Protein AF-A0A9P7BWA5-F1 (afdb_monomer)

Nearest PDB structures (foldseek):
  8ro1-assembly1_D  TM=6.907E-01  e=1.098E-10  Caenorhabditis elegans
  1x4t-assembly1_A  TM=8.794E-01  e=8.760E-06  Mus musculus
  8d85-assembly1_D  TM=3.658E-01  e=7.147E+00  Homo sapiens

Structure (mmCIF, N/CA/C/O backbone):
data_AF-A0A9P7BWA5-F1
#
_entry.id   AF-A0A9P7BWA5-F1
#
loop_
_atom_site.group_PDB
_atom_site.id
_atom_site.type_symbol
_atom_site.label_atom_id
_atom_site.label_alt_id
_atom_site.label_comp_id
_atom_site.label_asym_id
_atom_site.label_entity_id
_atom_site.la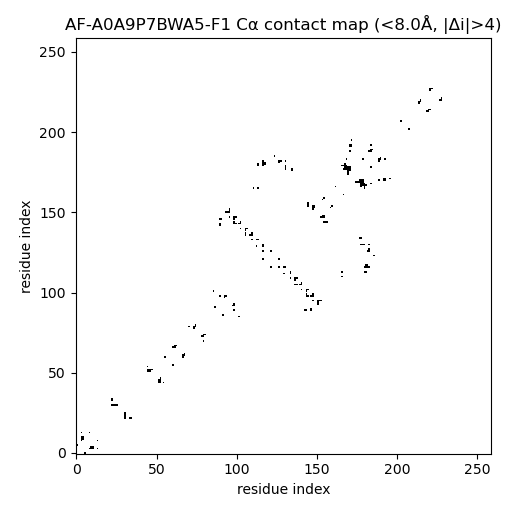bel_seq_id
_atom_site.pdbx_PDB_ins_code
_atom_site.Cartn_x
_atom_site.Cartn_y
_atom_site.Cartn_z
_atom_site.occupancy
_atom_site.B_iso_or_equiv
_atom_site.auth_seq_id
_atom_site.auth_comp_id
_atom_site.auth_asym_id
_atom_site.auth_atom_id
_atom_site.pdbx_PDB_model_num
ATOM 1 N N . MET A 1 1 ? -36.525 49.999 24.515 1.00 64.12 1 MET A N 1
ATOM 2 C CA . MET A 1 1 ? -35.291 49.261 24.143 1.00 64.12 1 MET A CA 1
ATOM 3 C C . MET A 1 1 ? -35.520 47.779 24.387 1.00 64.12 1 MET A C 1
ATOM 5 O O . MET A 1 1 ? -36.205 47.454 25.345 1.00 64.12 1 MET A O 1
ATOM 9 N N . SER A 1 2 ? -35.008 46.883 23.540 1.00 82.31 2 SER A N 1
ATOM 10 C CA . SER A 1 2 ? -35.132 45.441 23.790 1.00 82.31 2 SER A CA 1
ATOM 11 C C . SER A 1 2 ? -34.326 45.032 25.029 1.00 82.31 2 SER A C 1
ATOM 13 O O . SER A 1 2 ? -33.245 45.571 25.269 1.00 82.31 2 SER A O 1
ATOM 15 N N . ALA A 1 3 ? -34.830 44.068 25.806 1.00 86.81 3 ALA A N 1
ATOM 16 C CA . ALA A 1 3 ? -34.231 43.653 27.081 1.00 86.81 3 ALA A CA 1
ATOM 17 C C . ALA A 1 3 ? -32.751 43.235 26.957 1.00 86.81 3 ALA A C 1
ATOM 19 O O . ALA A 1 3 ? -31.936 43.538 27.820 1.00 86.81 3 ALA A O 1
ATOM 20 N N . TRP A 1 4 ? -32.374 42.611 25.837 1.00 86.12 4 TRP A N 1
ATOM 21 C CA . TRP A 1 4 ? -30.992 42.205 25.562 1.00 86.12 4 TRP A CA 1
ATOM 22 C C . TRP A 1 4 ? -30.056 43.378 25.228 1.00 86.12 4 TRP A C 1
ATOM 24 O O . TRP A 1 4 ? -28.881 43.328 25.581 1.00 86.12 4 TRP A O 1
ATOM 34 N N . LYS A 1 5 ? -30.570 44.456 24.613 1.00 87.19 5 LYS A N 1
ATOM 35 C CA . LYS A 1 5 ? -29.801 45.696 24.405 1.00 87.19 5 LYS A CA 1
ATOM 36 C C . LYS A 1 5 ? -29.569 46.427 25.726 1.00 87.19 5 LYS A C 1
ATOM 38 O O . LYS A 1 5 ? -28.481 46.945 25.937 1.00 87.19 5 LYS A O 1
ATOM 43 N N . ALA A 1 6 ? -30.562 46.425 26.619 1.00 89.38 6 ALA A N 1
ATOM 44 C CA . ALA A 1 6 ? -30.426 46.995 27.962 1.00 89.38 6 ALA A CA 1
ATOM 45 C C . ALA A 1 6 ? -29.396 46.234 28.819 1.00 89.38 6 ALA A C 1
ATOM 47 O O . ALA A 1 6 ? -28.717 46.838 29.638 1.00 89.38 6 ALA A O 1
ATOM 48 N N . ALA A 1 7 ? -29.231 44.930 28.577 1.00 88.06 7 ALA A N 1
ATOM 49 C CA . ALA A 1 7 ? -28.211 44.094 29.210 1.00 88.06 7 ALA A CA 1
ATOM 50 C C . ALA A 1 7 ? -26.799 44.238 28.596 1.00 88.06 7 ALA A C 1
ATOM 52 O O . ALA A 1 7 ? -25.888 43.521 29.002 1.00 88.06 7 ALA A O 1
ATOM 53 N N . GLY A 1 8 ? -26.605 45.110 27.597 1.00 91.25 8 GLY A N 1
ATOM 54 C CA . GLY A 1 8 ? -25.307 45.308 26.938 1.00 91.25 8 GLY A CA 1
ATOM 55 C C . GLY A 1 8 ? -24.838 44.125 26.082 1.00 91.25 8 GLY A C 1
ATOM 56 O O . GLY A 1 8 ? -23.658 44.031 25.754 1.00 91.25 8 GLY A O 1
ATOM 57 N N . ILE A 1 9 ? -25.740 43.208 25.717 1.00 92.00 9 ILE A N 1
ATOM 58 C CA . ILE A 1 9 ? -25.400 41.993 24.970 1.00 92.00 9 ILE A CA 1
ATOM 59 C C . ILE A 1 9 ? -25.533 42.262 23.467 1.00 92.00 9 ILE A C 1
ATOM 61 O O . ILE A 1 9 ? -26.515 42.847 23.002 1.00 92.00 9 ILE A O 1
ATOM 65 N N . THR A 1 10 ? -24.562 41.799 22.678 1.00 90.75 10 THR A N 1
ATOM 66 C CA . THR A 1 10 ? -24.655 41.856 21.209 1.00 90.75 10 THR A CA 1
ATOM 67 C C . THR A 1 10 ? -25.762 40.929 20.696 1.00 90.75 10 THR A C 1
ATOM 69 O O . THR A 1 10 ? -26.041 39.884 21.284 1.00 90.75 10 THR A O 1
ATOM 72 N N . TYR A 1 11 ? -26.377 41.254 19.556 1.00 87.19 11 TYR A N 1
ATOM 73 C CA . TYR A 1 11 ? -27.428 40.403 18.978 1.00 87.19 11 TYR A CA 1
ATOM 74 C C . TYR A 1 11 ? -26.955 38.955 18.746 1.00 87.19 11 TYR A C 1
ATOM 76 O O . TYR A 1 11 ? -27.690 38.007 19.014 1.00 87.19 11 TYR A O 1
ATOM 84 N N . LEU A 1 12 ? -25.697 38.777 18.330 1.00 86.00 12 LEU A N 1
ATOM 85 C CA . LEU A 1 12 ? -25.095 37.461 18.119 1.00 86.00 12 LEU A CA 1
ATOM 86 C C . LEU A 1 12 ? -24.965 36.665 19.429 1.00 86.00 12 LEU A C 1
ATOM 88 O O . LEU A 1 12 ? -25.266 35.473 19.466 1.00 86.00 12 LEU A O 1
ATOM 92 N N . GLN A 1 13 ? -24.555 37.315 20.522 1.00 83.44 13 GLN A N 1
ATOM 93 C CA . GLN A 1 13 ? -24.505 36.685 21.846 1.00 83.44 13 GLN A CA 1
ATOM 94 C C . GLN A 1 13 ? -25.909 36.320 22.342 1.00 83.44 13 GLN A C 1
ATOM 96 O O . GLN A 1 13 ? -26.098 35.211 22.837 1.00 83.44 13 GLN A O 1
ATOM 101 N N . TYR A 1 14 ? -26.897 37.199 22.152 1.00 91.12 14 TYR A N 1
ATOM 102 C CA . TYR A 1 14 ? -28.295 36.913 22.480 1.00 91.12 14 TYR A CA 1
ATOM 103 C C . TYR A 1 14 ? -28.816 35.684 21.715 1.00 91.12 14 TYR A C 1
ATOM 105 O O . TYR A 1 14 ? -29.304 34.737 22.332 1.00 91.12 14 TYR A O 1
ATOM 113 N N . ALA A 1 15 ? -28.619 35.639 20.394 1.00 89.50 15 ALA A N 1
ATOM 114 C CA . ALA A 1 15 ? -29.020 34.511 19.555 1.00 89.50 15 ALA A CA 1
ATOM 115 C C . ALA A 1 15 ? -28.338 33.194 19.973 1.00 89.50 15 ALA A C 1
ATOM 117 O O . ALA A 1 15 ? -28.992 32.154 20.053 1.00 89.50 15 ALA A O 1
ATOM 118 N N . ASN A 1 16 ? -27.044 33.234 20.310 1.00 87.31 16 ASN A N 1
ATOM 119 C CA . ASN A 1 16 ? -26.306 32.064 20.791 1.00 87.31 16 ASN A CA 1
ATOM 120 C C . ASN A 1 16 ? -26.819 31.554 22.145 1.00 87.31 16 ASN A C 1
ATOM 122 O O . ASN A 1 16 ? -26.919 30.341 22.345 1.00 87.31 16 ASN A O 1
ATOM 126 N N . ILE A 1 17 ? -27.163 32.459 23.067 1.00 89.00 17 ILE A N 1
ATOM 127 C CA . ILE A 1 17 ? -27.742 32.108 24.370 1.00 89.00 17 ILE A CA 1
ATOM 128 C C . ILE A 1 17 ? -29.104 31.437 24.171 1.00 89.00 17 ILE A C 1
ATOM 130 O O . ILE A 1 17 ? -29.316 30.347 24.699 1.00 89.00 17 ILE A O 1
ATOM 134 N N . CYS A 1 18 ? -29.983 32.019 23.349 1.00 90.00 18 CYS A N 1
ATOM 135 C CA . CYS A 1 18 ? -31.282 31.430 23.014 1.00 90.00 18 CYS A CA 1
ATOM 136 C C . CYS A 1 18 ? -31.139 30.062 22.332 1.00 90.00 18 CYS A C 1
ATOM 138 O O . CYS A 1 18 ? -31.832 29.108 22.676 1.00 90.00 18 CYS A O 1
ATOM 140 N N . ALA A 1 19 ? -30.195 29.916 21.403 1.00 88.06 19 ALA A N 1
ATOM 141 C CA . ALA A 1 19 ? -29.939 28.630 20.766 1.00 88.06 19 ALA A CA 1
ATOM 142 C C . ALA A 1 19 ? -29.437 27.584 21.777 1.00 88.06 19 ALA A C 1
ATOM 144 O O . ALA A 1 19 ? -29.785 26.408 21.688 1.00 88.06 19 ALA A O 1
ATOM 145 N N . ARG A 1 20 ? -28.629 27.985 22.766 1.00 87.31 20 ARG A N 1
ATOM 146 C CA . ARG A 1 20 ? -28.131 27.088 23.818 1.00 87.31 20 ARG A CA 1
ATOM 147 C C . ARG A 1 20 ? -29.242 26.639 24.766 1.00 87.31 20 ARG A C 1
ATOM 149 O O . ARG A 1 20 ? -29.298 25.453 25.086 1.00 87.31 20 ARG A O 1
ATOM 156 N N . THR A 1 21 ? -30.129 27.541 25.182 1.00 90.12 21 THR A N 1
ATOM 157 C CA . THR A 1 21 ? -31.262 27.193 26.053 1.00 90.12 21 THR A CA 1
ATOM 158 C C . THR A 1 21 ? -32.230 26.237 25.356 1.00 90.12 21 THR A C 1
ATOM 160 O O . THR A 1 21 ? -32.605 25.229 25.948 1.00 90.12 21 THR A O 1
ATOM 163 N N . VAL A 1 22 ? -32.539 26.466 24.074 1.00 89.81 22 VAL A N 1
ATOM 164 C CA . VAL A 1 22 ? -33.397 25.574 23.272 1.00 89.81 22 VAL A CA 1
ATOM 165 C C . VAL A 1 22 ? -32.795 2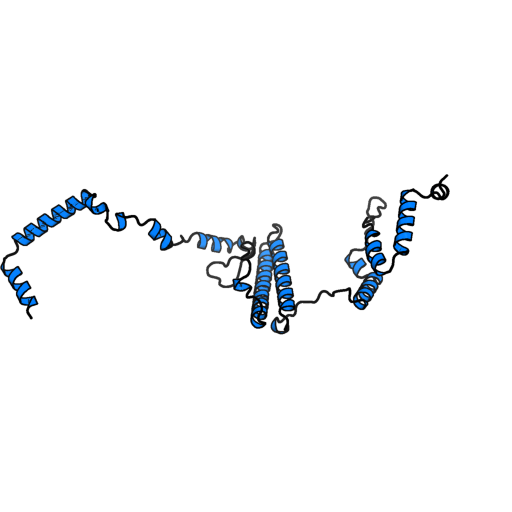4.173 23.138 1.00 89.81 22 VAL A C 1
ATOM 167 O O . VAL A 1 22 ? -33.501 23.182 23.298 1.00 89.81 22 VAL A O 1
ATOM 170 N N . ARG A 1 23 ? -31.481 24.056 22.908 1.00 87.69 23 ARG A N 1
ATOM 171 C CA . ARG A 1 23 ? -30.813 22.743 22.830 1.00 87.69 23 ARG A CA 1
ATOM 172 C C . ARG A 1 23 ? -30.842 21.992 24.158 1.00 87.69 23 ARG A C 1
ATOM 174 O O . ARG A 1 23 ? -31.000 20.776 24.159 1.00 87.69 23 ARG A O 1
ATOM 181 N N . ASN A 1 24 ? -30.706 22.704 25.275 1.00 87.62 24 ASN A N 1
ATOM 182 C CA . ASN A 1 24 ? -30.752 22.101 26.607 1.00 87.62 24 ASN A CA 1
ATOM 183 C C . ASN A 1 24 ? -32.152 21.595 26.985 1.00 87.62 24 ASN A C 1
ATOM 185 O O . ASN A 1 24 ? -32.246 20.691 27.811 1.00 87.62 24 ASN A O 1
ATOM 189 N N . ALA A 1 25 ? -33.204 22.139 26.368 1.00 91.62 25 ALA A N 1
ATOM 190 C CA . ALA A 1 25 ? -34.589 21.718 26.570 1.00 91.62 25 ALA A CA 1
ATOM 191 C C . ALA A 1 25 ? -34.981 20.448 25.779 1.00 91.62 25 ALA A C 1
ATOM 193 O O . ALA A 1 25 ? -36.067 19.912 25.986 1.00 91.62 25 ALA A O 1
ATOM 194 N N . LEU A 1 26 ? -34.126 19.954 24.872 1.00 89.75 26 LEU A N 1
ATOM 195 C CA . LEU A 1 26 ? -34.382 18.732 24.099 1.00 89.75 26 LEU A CA 1
ATOM 196 C C . LEU A 1 26 ? -34.179 17.461 24.944 1.00 89.75 26 LEU A C 1
ATOM 198 O O . LEU A 1 26 ? -33.321 17.417 25.829 1.00 89.75 26 LEU A O 1
ATOM 202 N N . LYS A 1 27 ? -34.921 16.395 24.602 1.00 91.50 27 LYS A N 1
ATOM 203 C CA . LYS A 1 27 ? -34.703 15.029 25.122 1.00 91.50 27 LYS A CA 1
ATOM 204 C C . LYS A 1 27 ? -33.278 14.549 24.816 1.00 91.50 27 LYS A C 1
ATOM 206 O O . LYS A 1 27 ? -32.695 14.978 23.819 1.00 91.50 27 LYS A O 1
ATOM 211 N N . GLU A 1 28 ? -32.735 13.654 25.645 1.00 84.19 28 GLU A N 1
ATOM 212 C CA . GLU A 1 28 ? -31.315 13.263 25.604 1.00 84.19 28 GLU A CA 1
ATOM 213 C C . GLU A 1 28 ? -30.818 12.832 24.221 1.00 84.19 28 GLU A C 1
ATOM 215 O O . GLU A 1 28 ? -29.811 13.372 23.756 1.00 84.19 28 GLU A O 1
ATOM 220 N N . ASP A 1 29 ? -31.566 11.985 23.516 1.00 84.31 29 ASP A N 1
ATOM 221 C CA . ASP A 1 29 ? -31.182 11.478 22.192 1.00 84.31 29 ASP A CA 1
ATOM 222 C C . ASP A 1 29 ? -31.006 12.604 21.157 1.00 84.31 29 ASP A C 1
ATOM 224 O O . ASP A 1 29 ? -30.020 12.665 20.418 1.00 84.31 29 ASP A O 1
ATOM 228 N N . ALA A 1 30 ? -31.939 13.561 21.139 1.00 84.88 30 ALA A N 1
ATOM 229 C CA . ALA A 1 30 ? -31.909 14.703 20.226 1.00 84.88 30 ALA A CA 1
ATOM 230 C C . ALA A 1 30 ? -30.905 15.782 20.674 1.00 84.88 30 ALA A C 1
ATOM 232 O O . ALA A 1 30 ? -30.296 16.468 19.843 1.00 84.88 30 ALA A O 1
ATOM 233 N N . ARG A 1 31 ? -30.696 15.920 21.989 1.00 86.31 31 ARG A N 1
ATOM 234 C CA . ARG A 1 31 ? -29.772 16.885 22.593 1.00 86.31 31 ARG A CA 1
ATOM 235 C C . ARG A 1 31 ? -28.325 16.600 22.202 1.00 86.31 31 ARG A C 1
ATOM 237 O O . ARG A 1 31 ? -27.604 17.538 21.865 1.00 86.31 31 ARG A O 1
ATOM 244 N N . VAL A 1 32 ? -27.907 15.332 22.167 1.00 81.88 32 VAL A N 1
ATOM 245 C CA . VAL A 1 32 ? -26.540 14.942 21.768 1.00 81.88 32 VAL A CA 1
ATOM 246 C C . VAL A 1 32 ? -26.225 15.391 20.336 1.00 81.88 32 VAL A C 1
ATOM 248 O O . VAL A 1 32 ? -25.186 16.008 20.090 1.00 81.88 32 VAL A O 1
ATOM 251 N N . ALA A 1 33 ? -27.136 15.155 19.388 1.00 81.69 33 ALA A N 1
ATOM 252 C CA . ALA A 1 33 ? -26.960 15.578 17.998 1.00 81.69 33 ALA A CA 1
ATOM 253 C C . ALA A 1 33 ? -26.969 17.111 17.838 1.00 81.69 33 ALA A C 1
ATOM 255 O O . ALA A 1 33 ? -26.233 17.663 17.016 1.00 81.69 33 ALA A O 1
ATOM 256 N N . ALA A 1 34 ? -27.784 17.816 18.627 1.00 82.44 34 ALA A N 1
ATOM 257 C CA . ALA A 1 34 ? -27.865 19.273 18.596 1.00 82.44 34 ALA A CA 1
ATOM 258 C C . ALA A 1 34 ? -26.634 19.954 19.226 1.00 82.44 34 ALA A C 1
ATOM 260 O O . ALA A 1 34 ? -26.191 20.990 18.726 1.00 82.44 34 ALA A O 1
ATOM 261 N N . LEU A 1 35 ? -26.052 19.367 20.277 1.00 80.50 35 LEU A N 1
ATOM 262 C CA . LEU A 1 35 ? -24.846 19.875 20.940 1.00 80.50 35 LEU A CA 1
ATOM 263 C C . LEU A 1 35 ? -23.599 19.784 20.054 1.00 80.50 35 LEU A C 1
ATOM 265 O O . LEU A 1 35 ? -22.795 20.711 20.075 1.00 80.50 35 LEU A O 1
ATOM 269 N N . ARG A 1 36 ? -23.473 18.747 19.213 1.00 73.81 36 ARG A N 1
ATOM 270 C CA . ARG A 1 36 ? -22.366 18.638 18.239 1.00 73.81 36 ARG A CA 1
ATOM 271 C C . ARG A 1 36 ? -22.306 19.820 17.267 1.00 73.81 36 ARG A C 1
ATOM 273 O O . ARG A 1 36 ? -21.228 20.225 16.861 1.00 73.81 36 ARG A O 1
ATOM 280 N N . ARG A 1 37 ? -23.453 20.425 16.929 1.00 69.88 37 ARG A N 1
ATOM 281 C CA . ARG A 1 37 ? -23.513 21.622 16.065 1.00 69.88 37 ARG A CA 1
ATOM 282 C C . ARG A 1 37 ? -23.065 22.910 16.765 1.00 69.88 37 ARG A C 1
ATOM 284 O O . ARG A 1 37 ? -22.908 23.925 16.102 1.00 69.88 37 ARG A O 1
ATOM 291 N N . ASN A 1 38 ? -22.913 22.890 18.090 1.00 67.44 38 ASN A N 1
ATOM 292 C CA . ASN A 1 38 ? -22.460 24.034 18.884 1.00 67.44 38 ASN A CA 1
ATOM 293 C C . ASN A 1 38 ? -20.925 24.089 19.017 1.00 67.44 38 ASN A C 1
ATOM 295 O O . ASN A 1 38 ? -20.394 25.033 19.601 1.00 67.44 38 ASN A O 1
ATOM 299 N N . GLU A 1 39 ? -20.205 23.083 18.509 1.00 65.94 39 GLU A N 1
ATOM 300 C CA . GLU A 1 39 ? -18.746 23.108 18.436 1.00 65.94 39 GLU A CA 1
ATOM 301 C C . GLU A 1 39 ? -18.297 24.032 17.298 1.00 65.94 39 GLU A C 1
ATOM 303 O O . GLU A 1 39 ? -18.168 23.639 16.141 1.00 65.94 39 GLU A O 1
ATOM 308 N N . ASN A 1 40 ? -18.038 25.293 17.636 1.00 61.94 40 ASN A N 1
ATOM 309 C CA . ASN A 1 40 ? -17.303 26.194 16.760 1.00 61.94 40 ASN A CA 1
ATOM 310 C C . ASN A 1 40 ? -15.820 25.804 16.794 1.00 61.94 40 ASN A C 1
ATOM 312 O O . ASN A 1 40 ? -15.100 26.164 17.723 1.00 61.94 40 ASN A O 1
ATOM 316 N N . ASN A 1 41 ? -15.352 25.100 15.762 1.00 57.66 41 ASN A N 1
ATOM 317 C CA . ASN A 1 41 ? -13.947 24.705 15.575 1.00 57.66 41 ASN A CA 1
ATOM 318 C C . ASN A 1 41 ? -13.015 25.884 15.209 1.00 57.66 41 ASN A C 1
ATOM 320 O O . ASN A 1 41 ? -12.039 25.715 14.478 1.00 57.66 41 ASN A O 1
ATOM 324 N N . LEU A 1 42 ? -13.297 27.092 15.705 1.00 61.12 42 LEU A N 1
ATOM 325 C CA . LEU A 1 42 ? -12.393 28.230 15.575 1.00 61.12 42 LEU A CA 1
ATOM 326 C C . LEU A 1 42 ? -11.243 28.063 16.574 1.00 61.12 42 LEU A C 1
ATOM 328 O O . LEU A 1 42 ? -11.404 28.226 17.784 1.00 61.12 42 LEU A O 1
ATOM 332 N N . LYS A 1 43 ? -10.066 27.707 16.055 1.00 59.75 43 LYS A N 1
ATOM 333 C CA . LYS A 1 43 ? -8.835 27.607 16.841 1.00 59.75 43 LYS A CA 1
ATOM 334 C C . LYS A 1 43 ? -8.273 29.011 17.062 1.00 59.75 43 LYS A C 1
ATOM 336 O O . LYS A 1 43 ? -7.738 29.617 16.142 1.00 59.75 43 LYS A O 1
ATOM 341 N N . PHE A 1 44 ? -8.371 29.515 18.288 1.00 64.75 44 PHE A N 1
ATOM 342 C CA . PHE A 1 44 ? -7.727 30.770 18.674 1.00 64.75 44 PHE A CA 1
ATOM 343 C C . PHE A 1 44 ? -6.236 30.537 18.943 1.00 64.75 44 PHE A C 1
ATOM 345 O O . PHE A 1 44 ? -5.871 29.842 19.893 1.00 64.75 44 PHE A O 1
ATOM 352 N N . GLN A 1 45 ? -5.366 31.118 18.117 1.00 72.94 45 GLN A N 1
ATOM 353 C CA . GLN A 1 45 ? -3.935 31.214 18.404 1.00 72.94 45 GLN A CA 1
ATOM 354 C C . GLN A 1 45 ? -3.687 32.525 19.148 1.00 72.94 45 GLN A C 1
ATOM 356 O O . GLN A 1 45 ? -4.009 33.598 18.641 1.00 72.94 45 GLN A O 1
ATOM 361 N N . LYS A 1 46 ? -3.162 32.445 20.374 1.00 73.50 46 LYS A N 1
ATOM 362 C CA . LYS A 1 46 ? -2.832 33.634 21.161 1.00 73.50 46 LYS A CA 1
ATOM 363 C C . LYS A 1 46 ? -1.475 34.161 20.696 1.00 73.50 46 LYS A C 1
ATOM 365 O O . LYS A 1 46 ? -0.491 33.432 20.769 1.00 73.50 46 LYS A O 1
ATOM 370 N N . TRP A 1 47 ? -1.434 35.402 20.230 1.00 76.94 47 TRP A N 1
ATOM 371 C CA . TRP A 1 47 ? -0.206 36.095 19.843 1.00 76.94 47 TRP A CA 1
ATOM 372 C C . TRP A 1 47 ? 0.183 37.073 20.952 1.00 76.94 47 TRP A C 1
ATOM 374 O O . TRP A 1 47 ? -0.644 37.876 21.377 1.00 76.94 47 TRP A O 1
ATOM 384 N N . GLU A 1 48 ? 1.420 36.996 21.435 1.00 78.31 48 GLU A N 1
ATOM 385 C CA . GLU A 1 48 ? 2.004 37.958 22.377 1.00 78.31 48 GLU A CA 1
ATOM 386 C C . GLU A 1 48 ? 3.394 38.337 21.844 1.00 78.31 48 GLU A C 1
ATOM 388 O O . GLU A 1 48 ? 4.175 37.463 21.479 1.00 78.31 48 GLU A O 1
ATOM 393 N N . ASN A 1 49 ? 3.697 39.637 21.751 1.00 73.31 49 ASN A N 1
ATOM 394 C CA . ASN A 1 49 ? 4.991 40.159 21.276 1.00 73.31 49 ASN A CA 1
ATOM 395 C C . ASN A 1 49 ? 5.466 39.592 19.918 1.00 73.31 49 ASN A C 1
ATOM 397 O O . ASN A 1 49 ? 6.635 39.261 19.751 1.00 73.31 49 ASN A O 1
ATOM 401 N N . GLY A 1 50 ? 4.559 39.443 18.945 1.00 80.00 50 GLY A N 1
ATOM 402 C CA . GLY A 1 50 ? 4.897 38.972 17.592 1.00 80.00 50 GLY A CA 1
ATOM 403 C C . GLY A 1 50 ? 5.180 37.470 17.473 1.00 80.00 50 GLY A C 1
ATOM 404 O O . GLY A 1 50 ? 5.376 36.981 16.363 1.00 80.00 50 GLY A O 1
ATOM 405 N N . VAL A 1 51 ? 5.135 36.722 18.580 1.00 67.69 51 VAL A N 1
ATOM 406 C CA . VAL A 1 51 ? 5.302 35.266 18.596 1.00 67.69 51 VAL A CA 1
ATOM 407 C C . VAL A 1 51 ? 3.984 34.619 19.022 1.00 67.69 51 VAL A C 1
ATOM 409 O O . VAL A 1 51 ? 3.377 34.970 20.038 1.00 67.69 51 VAL A O 1
ATOM 412 N N . GLY A 1 52 ? 3.499 33.670 18.223 1.00 74.44 52 GLY A N 1
ATOM 413 C CA . GLY A 1 52 ? 2.353 32.852 18.605 1.00 74.44 52 GLY A CA 1
ATOM 414 C C . GLY A 1 52 ? 2.730 31.971 19.795 1.00 74.44 52 GLY A C 1
ATOM 415 O O . GLY A 1 52 ? 3.640 31.155 19.678 1.00 74.44 52 GLY A O 1
ATOM 416 N N . LYS A 1 53 ? 2.033 32.109 20.929 1.00 67.50 53 LYS A N 1
ATOM 417 C CA . LYS A 1 53 ? 2.234 31.232 22.090 1.00 67.50 53 LYS A CA 1
ATOM 418 C C . LYS A 1 53 ? 1.968 29.786 21.672 1.00 67.50 53 LYS A C 1
ATOM 420 O O . LYS A 1 53 ? 0.919 29.491 21.091 1.00 67.50 53 LYS A O 1
ATOM 425 N N . GLU A 1 54 ? 2.918 28.903 21.965 1.00 60.78 54 GLU A N 1
ATOM 426 C CA . GLU A 1 54 ? 2.844 27.495 21.588 1.00 60.78 54 GLU A CA 1
ATOM 427 C C . GLU A 1 54 ? 1.657 26.841 22.305 1.00 60.78 54 GLU A C 1
ATOM 429 O O . GLU A 1 54 ? 1.575 26.795 23.534 1.00 60.78 54 GLU A O 1
ATOM 434 N N . GLN A 1 55 ? 0.671 26.387 21.532 1.00 64.12 55 GLN A N 1
ATOM 435 C CA . GLN A 1 55 ? -0.342 25.496 22.073 1.00 64.12 55 GLN A CA 1
ATOM 436 C C . GLN A 1 55 ? 0.314 24.132 22.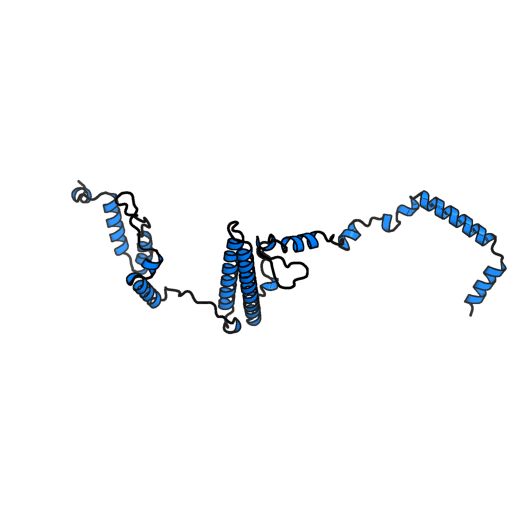291 1.00 64.12 55 GLN A C 1
ATOM 438 O O . GLN A 1 55 ? 0.945 23.630 21.364 1.00 64.12 55 GLN A O 1
ATOM 443 N N . ALA A 1 56 ? 0.092 23.520 23.462 1.00 63.06 56 ALA A N 1
ATOM 444 C CA . ALA A 1 56 ? 0.506 22.143 23.746 1.00 63.06 56 ALA A CA 1
ATOM 445 C C . ALA A 1 56 ? 0.227 21.244 22.533 1.00 63.06 56 ALA A C 1
ATOM 447 O O . ALA A 1 56 ? -0.882 21.289 21.965 1.00 63.06 56 ALA A O 1
ATOM 448 N N . ARG A 1 57 ? 1.243 20.485 22.105 1.00 68.50 57 ARG A N 1
ATOM 449 C CA . ARG A 1 57 ? 1.164 19.652 20.897 1.00 68.50 57 ARG A CA 1
ATOM 450 C C . ARG A 1 57 ? -0.036 18.711 21.013 1.00 68.50 57 ARG A C 1
ATOM 452 O O . ARG A 1 57 ? -0.452 18.338 22.110 1.00 68.50 57 ARG A O 1
ATOM 459 N N . ASN A 1 58 ? -0.620 18.310 19.882 1.00 70.75 58 ASN A N 1
ATOM 460 C CA . ASN A 1 58 ? -1.771 17.395 19.891 1.00 70.75 58 ASN A CA 1
ATOM 461 C C . ASN A 1 58 ? -1.493 16.111 20.695 1.00 70.75 58 ASN A C 1
ATOM 463 O O . ASN A 1 58 ? -2.409 15.582 21.316 1.00 70.75 58 ASN A O 1
ATOM 467 N N . GLU A 1 59 ? -0.239 15.661 20.728 1.00 69.38 59 GLU A N 1
ATOM 468 C CA . GLU A 1 59 ? 0.226 14.529 21.534 1.00 69.38 59 GLU A CA 1
ATOM 469 C C . GLU A 1 59 ? 0.084 14.787 23.043 1.00 69.38 59 GLU A C 1
ATOM 471 O O . GLU A 1 59 ? -0.466 13.952 23.754 1.00 69.38 59 GLU A O 1
ATOM 476 N N . GLU A 1 60 ? 0.467 15.967 23.533 1.00 74.44 60 GLU A N 1
ATOM 477 C CA . GLU A 1 60 ? 0.328 16.347 24.947 1.00 74.44 60 GLU A CA 1
ATOM 478 C C . GLU A 1 60 ? -1.142 16.532 25.341 1.00 74.44 60 GLU A C 1
ATOM 480 O O . GLU A 1 60 ? -1.582 16.081 26.399 1.00 74.44 60 GLU A O 1
ATOM 485 N N . LYS A 1 61 ? -1.946 17.136 24.454 1.00 77.06 61 LYS A N 1
ATOM 486 C CA . LYS A 1 61 ? -3.398 17.267 24.657 1.00 77.06 61 LYS A CA 1
ATOM 487 C C . LYS A 1 61 ? -4.081 15.899 24.719 1.00 77.06 61 LYS A C 1
ATOM 489 O O . LYS A 1 61 ? -4.940 15.699 25.580 1.00 77.06 61 LYS A O 1
ATOM 494 N N . ALA A 1 62 ? -3.679 14.961 23.860 1.00 70.50 62 ALA A N 1
ATOM 495 C CA . ALA A 1 62 ? -4.160 13.580 23.874 1.00 70.50 62 ALA A CA 1
ATOM 496 C C . ALA A 1 62 ? -3.686 12.797 25.113 1.00 70.50 62 ALA A C 1
ATOM 498 O O . ALA A 1 62 ? -4.348 11.863 25.546 1.00 70.50 62 ALA A O 1
ATOM 499 N N . GLN A 1 63 ? -2.574 13.185 25.739 1.00 77.00 63 GLN A N 1
ATOM 500 C CA . GLN A 1 63 ? -2.105 12.557 26.978 1.00 77.00 63 GLN A CA 1
ATOM 501 C C . GLN A 1 63 ? -2.680 13.182 28.255 1.00 77.00 63 GLN A C 1
ATOM 503 O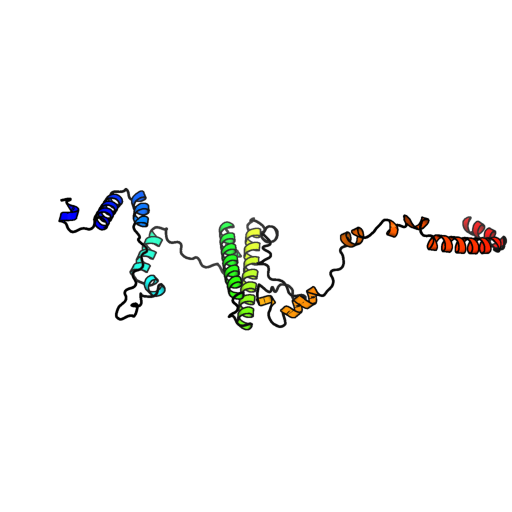 O . GLN A 1 63 ? -2.480 12.627 29.338 1.00 77.00 63 GLN A O 1
ATOM 508 N N . SER A 1 64 ? -3.402 14.300 28.153 1.00 84.75 64 SER A N 1
ATOM 509 C CA . SER A 1 64 ? -3.992 14.978 29.310 1.00 84.75 64 SER A CA 1
ATOM 510 C C . SER A 1 64 ? -4.953 14.073 30.096 1.00 84.75 64 SER A C 1
ATOM 512 O O . SER A 1 64 ? -5.685 13.259 29.528 1.00 84.75 64 SER A O 1
ATOM 514 N N . MET A 1 65 ? -5.001 14.256 31.422 1.00 79.81 65 MET A N 1
ATOM 515 C CA . MET A 1 65 ? -5.905 13.516 32.322 1.00 79.81 65 MET A CA 1
ATOM 516 C C . MET A 1 65 ? -7.373 13.605 31.881 1.00 79.81 65 MET A C 1
ATOM 518 O O . MET A 1 65 ? -8.098 12.617 31.945 1.00 79.81 65 MET A O 1
ATOM 522 N N . LEU A 1 66 ? -7.799 14.767 31.374 1.00 80.25 66 LEU A N 1
ATOM 523 C CA . LEU A 1 66 ? -9.149 14.973 30.849 1.00 80.25 66 LEU A CA 1
ATOM 524 C C . LEU A 1 66 ? -9.414 14.127 29.595 1.00 80.25 66 LEU A C 1
ATOM 526 O O . LEU A 1 66 ? -10.504 13.578 29.450 1.00 80.25 66 LEU A O 1
ATOM 530 N N . TYR A 1 67 ? -8.439 14.029 28.686 1.00 80.69 67 TYR A N 1
ATOM 531 C CA . TYR A 1 67 ? -8.577 13.217 27.479 1.00 80.69 67 TYR A CA 1
ATOM 532 C C . TYR A 1 67 ? -8.653 11.729 27.826 1.00 80.69 67 TYR A C 1
ATOM 534 O O . TYR A 1 67 ? -9.591 11.067 27.392 1.00 80.69 67 TYR A O 1
ATOM 542 N N . ARG A 1 68 ? -7.762 11.234 28.699 1.00 82.12 68 ARG A N 1
ATOM 543 C CA . ARG A 1 68 ? -7.810 9.849 29.205 1.00 82.12 68 ARG A CA 1
ATOM 544 C C . ARG A 1 68 ? -9.123 9.542 29.932 1.00 82.12 68 ARG A C 1
ATOM 546 O O . ARG A 1 68 ? -9.690 8.472 29.750 1.00 82.12 68 ARG A O 1
ATOM 553 N N . PHE A 1 69 ? -9.646 10.489 30.715 1.00 83.75 69 PHE A N 1
ATOM 554 C CA . PHE A 1 69 ? -10.941 10.343 31.388 1.00 83.75 69 PHE A CA 1
ATOM 555 C C . PHE A 1 69 ? -12.111 10.273 30.394 1.00 83.75 69 PHE A C 1
ATOM 557 O O . PHE A 1 69 ? -12.977 9.411 30.520 1.00 83.75 69 PHE A O 1
ATOM 564 N N . ARG A 1 70 ? -12.130 11.141 29.372 1.00 83.12 70 ARG A N 1
ATOM 565 C CA . ARG A 1 70 ? -13.140 11.096 28.300 1.00 83.12 70 ARG A CA 1
ATOM 566 C C . ARG A 1 70 ? -13.056 9.813 27.481 1.00 83.12 70 ARG A C 1
ATOM 568 O O . ARG A 1 70 ? -14.091 9.263 27.120 1.00 83.12 70 ARG A O 1
ATOM 575 N N . GLU A 1 71 ? -11.848 9.342 27.196 1.00 80.38 71 GLU A N 1
ATOM 576 C CA . GLU A 1 71 ? -11.612 8.069 26.518 1.00 80.38 71 GLU A CA 1
ATOM 577 C C . GLU A 1 71 ? -12.143 6.897 27.352 1.00 80.38 71 GLU A C 1
ATOM 579 O O . GLU A 1 71 ? -12.900 6.080 26.832 1.00 80.38 71 GLU A O 1
ATOM 584 N N . ALA A 1 72 ? -11.852 6.868 28.657 1.00 83.12 72 ALA A N 1
ATOM 585 C CA . ALA A 1 72 ? -12.378 5.863 29.578 1.00 83.12 72 ALA A CA 1
ATOM 586 C C . ALA A 1 72 ? -13.914 5.897 29.659 1.00 83.12 72 ALA A C 1
ATOM 588 O O . ALA A 1 72 ? -14.555 4.851 29.585 1.00 83.12 72 ALA A O 1
ATOM 589 N N . GLN A 1 73 ? -14.518 7.087 29.732 1.00 83.69 73 GLN A N 1
ATOM 590 C CA . GLN A 1 73 ? -15.975 7.247 29.734 1.00 83.69 73 GLN A CA 1
ATOM 591 C C . GLN A 1 73 ? -16.605 6.765 28.416 1.00 83.69 73 GLN A C 1
ATOM 593 O O . GLN A 1 73 ? -17.621 6.072 28.425 1.00 83.69 73 GLN A O 1
ATOM 598 N N . ALA A 1 74 ? -15.993 7.087 27.273 1.00 80.81 74 ALA A N 1
ATOM 599 C CA . ALA A 1 74 ? -16.454 6.628 25.966 1.00 80.81 74 ALA A CA 1
ATOM 600 C C . ALA A 1 74 ? -16.281 5.110 25.782 1.00 80.81 74 ALA A C 1
ATOM 602 O O . ALA A 1 74 ? -17.120 4.479 25.139 1.00 80.81 74 ALA A O 1
ATOM 603 N N . ALA A 1 75 ? -15.230 4.517 26.355 1.00 79.88 75 ALA A N 1
ATOM 604 C CA . ALA A 1 75 ? -15.029 3.070 26.388 1.00 79.88 75 ALA A CA 1
ATOM 605 C C . ALA A 1 75 ? -16.085 2.375 27.257 1.00 79.88 75 ALA A C 1
ATOM 607 O O . ALA A 1 75 ? -16.645 1.364 26.845 1.00 79.88 75 ALA A O 1
ATOM 608 N N . GLN A 1 76 ? -16.423 2.958 28.409 1.00 81.31 76 GLN A N 1
ATOM 609 C CA . GLN A 1 76 ? -17.462 2.448 29.305 1.00 81.31 76 GLN A CA 1
ATOM 610 C C . GLN A 1 76 ? -18.858 2.496 28.664 1.00 81.31 76 GLN A C 1
ATOM 612 O O . GLN A 1 76 ? -19.664 1.594 28.866 1.00 81.31 76 GLN A O 1
ATOM 617 N N . LEU A 1 77 ? -19.116 3.510 27.831 1.00 83.00 77 LEU A N 1
ATOM 618 C CA . LEU A 1 77 ? -20.334 3.631 27.024 1.00 83.00 77 LEU A CA 1
ATOM 619 C C . LEU A 1 77 ? -20.311 2.757 25.749 1.00 83.00 77 LEU A C 1
ATOM 621 O O . LEU A 1 77 ? -21.247 2.804 24.957 1.00 83.00 77 LEU A O 1
ATOM 625 N N . GLY A 1 78 ? -19.230 2.009 25.495 1.00 73.19 78 GLY A N 1
ATOM 626 C CA . GLY A 1 78 ? -19.059 1.183 24.293 1.00 73.19 78 GLY A CA 1
ATOM 627 C C . GLY A 1 78 ? -18.900 1.968 22.982 1.00 73.19 78 GLY A C 1
ATOM 628 O O . GLY A 1 78 ? -18.915 1.379 21.902 1.00 73.19 78 GLY A O 1
ATOM 629 N N . LEU A 1 79 ? -18.741 3.294 23.047 1.00 72.69 79 LEU A N 1
ATOM 630 C CA . LEU A 1 79 ? -18.575 4.166 21.878 1.00 72.69 79 LEU A CA 1
ATOM 631 C C . LEU A 1 79 ? -17.116 4.252 21.408 1.00 72.69 79 LEU A C 1
ATOM 633 O O . LEU A 1 79 ? -16.870 4.541 20.234 1.00 72.69 79 LEU A O 1
ATOM 637 N N . ALA A 1 80 ? -16.144 4.021 22.293 1.00 64.38 80 ALA A N 1
ATOM 638 C CA . ALA A 1 80 ? -14.733 4.036 21.921 1.00 64.38 80 ALA A CA 1
ATOM 639 C C . ALA A 1 80 ? -14.309 2.685 21.328 1.00 64.38 80 ALA A C 1
ATOM 641 O O . ALA A 1 80 ? -14.204 1.680 22.028 1.00 64.38 80 ALA A O 1
ATOM 642 N N . LYS A 1 81 ? -14.015 2.669 20.024 1.00 61.72 81 LYS A N 1
ATOM 643 C CA . LYS A 1 81 ? -13.330 1.545 19.378 1.00 61.72 81 LYS A CA 1
ATOM 644 C C . LYS A 1 81 ? -11.829 1.723 19.577 1.00 61.72 81 LYS A C 1
ATOM 646 O O . LYS A 1 81 ? -11.233 2.620 18.982 1.00 61.72 81 LYS A O 1
ATOM 651 N N . THR A 1 82 ? -11.213 0.882 20.399 1.00 67.25 82 THR A N 1
ATOM 652 C CA . THR A 1 82 ? -9.751 0.803 20.469 1.00 67.25 82 THR A CA 1
ATOM 653 C C . THR A 1 82 ? -9.199 0.416 19.095 1.00 67.25 82 THR A C 1
ATOM 655 O O . THR A 1 82 ? -9.788 -0.399 18.377 1.00 67.25 82 THR A O 1
ATOM 658 N N . ARG A 1 83 ? -8.069 1.014 18.690 1.00 70.31 83 ARG A N 1
ATOM 659 C CA . ARG A 1 83 ? -7.337 0.560 17.500 1.00 70.31 83 ARG A CA 1
ATOM 660 C C . ARG A 1 83 ? -6.779 -0.827 17.795 1.00 70.31 83 ARG A C 1
ATOM 662 O O . ARG A 1 83 ? -5.725 -0.955 18.413 1.00 70.31 83 ARG A O 1
ATOM 669 N N . GLN A 1 84 ? -7.510 -1.850 17.376 1.00 79.94 84 GLN A N 1
ATOM 670 C CA . GLN A 1 84 ? -7.049 -3.227 17.460 1.00 79.94 84 GLN A CA 1
ATOM 671 C C . GLN A 1 84 ? -5.773 -3.363 16.626 1.00 79.94 84 GLN A C 1
ATOM 673 O O . GLN A 1 84 ? -5.697 -2.853 15.505 1.00 79.94 84 GLN A O 1
ATOM 678 N N . ARG A 1 85 ? -4.750 -4.013 17.185 1.00 84.81 85 ARG A N 1
ATOM 679 C CA . ARG A 1 85 ? -3.540 -4.340 16.425 1.00 84.81 85 ARG A CA 1
ATOM 680 C C . ARG A 1 85 ? -3.785 -5.626 15.655 1.00 84.81 85 ARG A C 1
ATOM 682 O O . ARG A 1 85 ? -4.390 -6.556 16.183 1.00 84.81 85 ARG A O 1
ATOM 689 N N . ARG A 1 86 ? -3.277 -5.676 14.425 1.00 89.44 86 ARG A N 1
ATOM 690 C CA . ARG A 1 86 ? -3.372 -6.871 13.591 1.00 89.44 86 ARG A CA 1
ATOM 691 C C . ARG A 1 86 ? -2.698 -8.062 14.289 1.00 89.44 86 ARG A C 1
ATOM 693 O O . ARG A 1 86 ? -1.559 -7.910 14.740 1.00 89.44 86 ARG A O 1
ATOM 700 N N . PRO A 1 87 ? -3.346 -9.238 14.335 1.00 91.00 87 PRO A N 1
ATOM 701 C CA . PRO A 1 87 ? -2.701 -10.470 14.770 1.00 91.00 87 PRO A CA 1
ATOM 702 C C . PRO A 1 87 ? -1.480 -10.796 13.901 1.00 91.00 87 PRO A C 1
ATOM 704 O O . PRO A 1 87 ? -1.516 -10.635 12.682 1.00 91.00 87 PRO A O 1
ATOM 707 N N . GLY A 1 88 ? -0.398 -11.284 14.512 1.00 87.38 88 GLY A N 1
ATOM 708 C CA . GLY A 1 88 ? 0.812 -11.671 13.771 1.00 87.38 88 GLY A CA 1
ATOM 709 C C . GLY A 1 88 ? 0.618 -12.903 12.878 1.00 87.38 88 GLY A C 1
ATOM 710 O O . GLY A 1 88 ? 1.310 -13.050 11.875 1.00 87.38 88 GLY A O 1
ATOM 711 N N . PHE A 1 89 ? -0.346 -13.767 13.212 1.00 90.75 89 PHE A N 1
ATOM 712 C CA . PHE A 1 89 ? -0.651 -14.997 12.487 1.00 90.75 89 PHE A CA 1
ATOM 713 C C . PHE A 1 89 ? -2.098 -14.990 11.988 1.00 90.75 89 PHE A C 1
ATOM 715 O O . PHE A 1 89 ? -3.029 -14.893 12.781 1.00 90.75 89 PHE A O 1
ATOM 722 N N . ALA A 1 90 ? -2.298 -15.137 10.676 1.00 91.50 90 ALA A N 1
ATOM 723 C CA . ALA A 1 90 ? -3.631 -15.072 10.071 1.00 91.50 90 ALA A CA 1
ATOM 724 C C . ALA A 1 90 ? -4.567 -16.205 10.534 1.00 91.50 90 ALA A C 1
ATOM 726 O O . ALA A 1 90 ? -5.779 -16.016 10.611 1.00 91.50 90 ALA A O 1
ATOM 727 N N . GLY A 1 91 ? -4.020 -17.376 10.880 1.00 91.25 91 GLY A N 1
ATOM 728 C CA . GLY A 1 91 ? -4.818 -18.527 11.305 1.00 91.25 91 GLY A CA 1
ATOM 729 C C . GLY A 1 91 ? -5.500 -18.367 12.667 1.00 91.25 91 GLY A C 1
ATOM 730 O O . GLY A 1 91 ? -6.369 -19.170 12.981 1.00 91.25 91 GLY A O 1
ATOM 731 N N . SER A 1 92 ? -5.168 -17.339 13.461 1.00 91.25 92 SER A N 1
ATOM 732 C CA . SER A 1 92 ? -5.870 -17.077 14.726 1.00 91.25 92 SER A CA 1
ATOM 733 C C . SER A 1 92 ? -7.281 -16.514 14.526 1.00 91.25 92 SER A C 1
ATOM 735 O O . SER A 1 92 ? -8.081 -16.523 15.456 1.00 91.25 92 SER A O 1
ATOM 737 N N . VAL A 1 93 ? -7.583 -15.990 13.336 1.00 92.88 93 VAL A N 1
ATOM 738 C CA . VAL A 1 93 ? -8.881 -15.391 13.016 1.00 92.88 93 VAL A CA 1
ATOM 739 C C . VAL A 1 93 ? -9.788 -16.441 12.387 1.00 92.88 93 VAL A C 1
ATOM 741 O O . VAL A 1 93 ? -9.403 -17.111 11.427 1.00 92.88 93 VAL A O 1
ATOM 744 N N . ASN A 1 94 ? -11.006 -16.562 12.915 1.00 92.50 94 ASN A N 1
ATOM 745 C CA . ASN A 1 94 ? -12.007 -17.542 12.474 1.00 92.50 94 ASN A CA 1
ATOM 746 C C . ASN A 1 94 ? -13.207 -16.909 11.753 1.00 92.50 94 ASN A C 1
ATOM 748 O O . ASN A 1 94 ? -14.090 -17.625 11.296 1.00 92.50 94 ASN A O 1
ATOM 752 N N . SER A 1 95 ? -13.247 -15.578 11.644 1.00 95.19 95 SER A N 1
ATOM 753 C CA . SER A 1 95 ? -14.314 -14.852 10.955 1.00 95.19 95 SER A CA 1
ATOM 754 C C . SER A 1 95 ? -13.824 -14.281 9.627 1.00 95.19 95 SER A C 1
ATOM 756 O O . SER A 1 95 ? -12.787 -13.614 9.571 1.00 95.19 95 SER A O 1
ATOM 758 N N . VAL A 1 96 ? -14.601 -14.486 8.559 1.00 94.31 96 VAL A N 1
ATOM 759 C CA . VAL A 1 96 ? -14.308 -13.937 7.224 1.00 94.31 96 VAL A CA 1
ATOM 760 C C . VAL A 1 96 ? -14.282 -12.407 7.263 1.00 94.31 96 VAL A C 1
ATOM 762 O O . VAL A 1 96 ? -13.379 -11.789 6.703 1.00 94.31 96 VAL A O 1
ATOM 765 N N . THR A 1 97 ? -15.221 -11.780 7.978 1.00 93.44 97 THR A N 1
ATOM 766 C CA . THR A 1 97 ? -15.332 -10.312 8.047 1.00 93.44 97 THR A CA 1
ATOM 767 C C . THR A 1 97 ? -14.126 -9.671 8.728 1.00 93.44 97 THR A C 1
ATOM 769 O O . THR A 1 97 ? -13.645 -8.619 8.301 1.00 93.44 97 THR A O 1
ATOM 772 N N . GLU A 1 98 ? -13.597 -10.325 9.760 1.00 92.94 98 GLU A N 1
ATOM 773 C CA . GLU A 1 98 ? -12.397 -9.881 10.459 1.00 92.94 98 GLU A CA 1
ATOM 774 C C . GLU A 1 98 ? -11.146 -10.074 9.588 1.00 92.94 98 GLU A C 1
ATOM 776 O O . GLU A 1 98 ? -10.315 -9.171 9.484 1.00 92.94 98 GLU A O 1
ATOM 781 N N . ALA A 1 99 ? -11.033 -11.208 8.891 1.00 94.19 99 ALA A N 1
ATOM 782 C CA . ALA A 1 99 ? -9.930 -11.447 7.963 1.00 94.19 99 ALA A CA 1
ATOM 783 C C . ALA A 1 99 ? -9.922 -10.428 6.803 1.00 94.19 99 ALA A C 1
ATOM 785 O O . ALA A 1 99 ? -8.868 -9.899 6.438 1.00 94.19 99 ALA A O 1
ATOM 786 N N . GLU A 1 100 ? -11.094 -10.076 6.265 1.00 93.06 100 GLU A N 1
ATOM 787 C CA . GLU A 1 100 ? -11.238 -9.006 5.273 1.00 93.06 100 GLU A CA 1
ATOM 788 C C . GLU A 1 100 ? -10.828 -7.632 5.816 1.00 93.06 100 GLU A C 1
ATOM 790 O O . GLU A 1 100 ? -10.186 -6.855 5.103 1.00 93.06 100 GLU A O 1
ATOM 795 N N . MET A 1 101 ? -11.177 -7.319 7.067 1.00 92.44 101 MET A N 1
ATOM 796 C CA . MET A 1 101 ? -10.770 -6.074 7.722 1.00 92.44 101 MET A CA 1
ATOM 797 C C . MET A 1 101 ? -9.242 -5.965 7.777 1.00 92.44 101 MET A C 1
ATOM 799 O O . MET A 1 101 ? -8.689 -4.945 7.359 1.00 92.44 101 MET A O 1
ATOM 803 N N . TRP A 1 102 ? -8.551 -7.027 8.204 1.00 94.19 102 TRP A N 1
ATOM 804 C CA . TRP A 1 102 ? -7.087 -7.048 8.263 1.00 94.19 102 TRP A CA 1
ATOM 805 C C . TRP A 1 102 ? -6.428 -6.991 6.883 1.00 94.19 102 TRP A C 1
ATOM 807 O O . TRP A 1 102 ? -5.404 -6.322 6.722 1.00 94.19 102 TRP A O 1
ATOM 817 N N . ARG A 1 103 ? -7.042 -7.601 5.862 1.00 92.81 103 ARG A N 1
ATOM 818 C CA . ARG A 1 103 ? -6.619 -7.451 4.462 1.00 92.81 103 ARG A CA 1
ATOM 819 C C . ARG A 1 103 ? -6.733 -6.000 3.977 1.00 92.81 103 ARG A C 1
ATOM 821 O O . ARG A 1 103 ? -5.815 -5.508 3.321 1.00 92.81 103 ARG A O 1
ATOM 828 N N . ARG A 1 104 ? -7.835 -5.301 4.276 1.00 91.81 104 ARG A N 1
ATOM 829 C CA . ARG A 1 104 ? -8.027 -3.884 3.896 1.00 91.81 104 ARG A CA 1
ATOM 830 C C . ARG A 1 104 ? -7.039 -2.964 4.609 1.00 91.81 104 ARG A C 1
ATOM 832 O O . ARG A 1 104 ? -6.531 -2.020 4.001 1.00 91.81 104 ARG A O 1
ATOM 839 N N . ASP A 1 105 ? -6.743 -3.254 5.870 1.00 92.56 105 ASP A N 1
ATOM 840 C CA . ASP A 1 105 ? -5.748 -2.518 6.647 1.00 92.56 105 ASP A CA 1
ATOM 841 C C . ASP A 1 105 ? -4.336 -2.684 6.047 1.00 92.56 105 ASP A C 1
ATOM 843 O O . ASP A 1 105 ? -3.653 -1.687 5.802 1.00 92.56 105 ASP A O 1
ATOM 847 N N . LEU A 1 106 ? -3.957 -3.912 5.656 1.00 92.62 106 LEU A N 1
ATOM 848 C CA . LEU A 1 106 ? -2.710 -4.192 4.924 1.00 92.62 106 LEU A CA 1
ATOM 849 C C . LEU A 1 106 ? -2.611 -3.401 3.623 1.00 92.62 106 LEU A C 1
ATOM 851 O O . LEU A 1 106 ? -1.595 -2.762 3.356 1.00 92.62 106 LEU A O 1
ATOM 855 N N . LEU A 1 107 ? -3.673 -3.428 2.815 1.00 91.25 107 LEU A N 1
ATOM 856 C CA . LEU A 1 107 ? -3.723 -2.683 1.559 1.00 91.25 107 LEU A CA 1
ATOM 857 C C . LEU A 1 107 ? -3.571 -1.180 1.791 1.00 91.25 107 LEU A C 1
ATOM 859 O O . LEU A 1 107 ? -2.841 -0.520 1.059 1.00 91.25 107 LEU A O 1
ATOM 863 N N . SER A 1 108 ? -4.186 -0.651 2.846 1.00 92.62 108 SER A N 1
ATOM 864 C CA . SER A 1 108 ? -4.069 0.763 3.203 1.00 92.62 108 SER A CA 1
ATOM 865 C C . SER A 1 108 ? -2.645 1.139 3.628 1.00 92.62 108 SER A C 1
ATOM 867 O O . SER A 1 108 ? -2.163 2.218 3.281 1.00 92.62 108 SER A O 1
ATOM 869 N N . GLU A 1 109 ? -1.946 0.270 4.367 1.00 93.12 109 GLU A N 1
ATOM 870 C CA . GLU A 1 109 ? -0.525 0.457 4.692 1.00 93.12 109 GLU A CA 1
ATOM 871 C C . GLU A 1 109 ? 0.359 0.432 3.443 1.00 93.12 109 GLU A C 1
ATOM 873 O O . GLU A 1 109 ? 1.205 1.313 3.281 1.00 93.12 109 GLU A O 1
ATOM 878 N N . VAL A 1 110 ? 0.125 -0.527 2.542 1.00 92.94 110 VAL A N 1
ATOM 879 C CA . VAL A 1 110 ? 0.822 -0.621 1.253 1.00 92.94 110 VAL A CA 1
ATOM 880 C C . VAL A 1 110 ? 0.607 0.652 0.438 1.00 92.94 110 VAL A C 1
ATOM 882 O O . VAL A 1 110 ? 1.581 1.243 -0.017 1.00 92.94 110 VAL A O 1
ATOM 885 N N . SER A 1 111 ? -0.629 1.146 0.316 1.00 92.19 111 SER A N 1
ATOM 886 C CA . SER A 1 111 ? -0.916 2.386 -0.414 1.00 92.19 111 SER A CA 1
ATOM 887 C C . SER A 1 111 ? -0.188 3.600 0.172 1.00 92.19 111 SER A C 1
ATOM 889 O O . SER A 1 111 ? 0.354 4.400 -0.587 1.00 92.19 111 SER A O 1
ATOM 891 N N . ARG A 1 112 ? -0.114 3.727 1.506 1.00 94.00 112 ARG A N 1
ATOM 892 C CA . ARG A 1 112 ? 0.648 4.806 2.164 1.00 94.00 112 ARG A CA 1
ATOM 893 C C . ARG A 1 112 ? 2.148 4.708 1.885 1.00 94.00 112 ARG A C 1
ATOM 895 O O . ARG A 1 112 ? 2.784 5.729 1.641 1.00 94.00 112 ARG A O 1
ATOM 902 N N . LYS A 1 113 ? 2.718 3.499 1.910 1.00 95.12 113 LYS A N 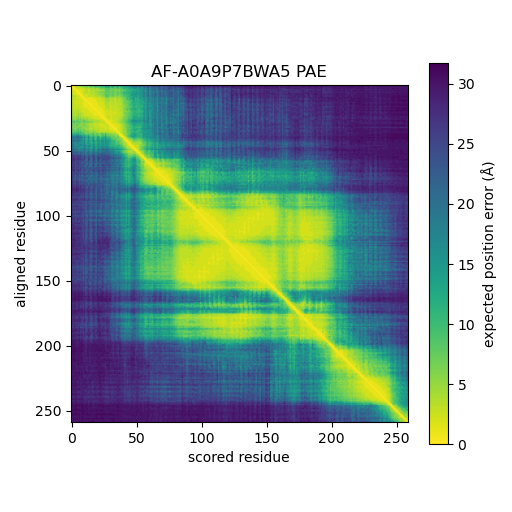1
ATOM 903 C CA . LYS A 1 113 ? 4.141 3.292 1.597 1.00 95.12 113 LYS A CA 1
ATOM 904 C C . LYS A 1 113 ? 4.447 3.541 0.123 1.00 95.12 113 LYS A C 1
ATOM 906 O O . LYS A 1 113 ? 5.452 4.173 -0.164 1.00 95.12 113 LYS A O 1
ATOM 911 N N . ILE A 1 114 ? 3.571 3.125 -0.791 1.00 91.62 114 ILE A N 1
ATOM 912 C CA . ILE A 1 114 ? 3.709 3.424 -2.224 1.00 91.62 114 ILE A CA 1
ATOM 913 C C . ILE A 1 114 ? 3.687 4.934 -2.454 1.00 91.62 114 ILE A C 1
ATOM 915 O O . ILE A 1 114 ? 4.539 5.431 -3.178 1.00 91.62 114 ILE A O 1
ATOM 919 N N . ALA A 1 115 ? 2.772 5.666 -1.808 1.00 92.94 115 ALA A N 1
ATOM 920 C CA . ALA A 1 115 ? 2.757 7.126 -1.889 1.00 92.94 115 ALA A CA 1
ATOM 921 C C . ALA A 1 115 ? 4.087 7.730 -1.405 1.00 92.94 115 ALA A C 1
ATOM 923 O O . ALA A 1 115 ? 4.662 8.552 -2.104 1.00 92.94 115 ALA A O 1
ATOM 924 N N . LYS A 1 116 ? 4.626 7.246 -0.277 1.00 94.62 116 LYS A N 1
ATOM 925 C CA . LYS A 1 116 ? 5.923 7.691 0.261 1.00 94.62 116 LYS A CA 1
ATOM 926 C C . LYS A 1 116 ? 7.114 7.360 -0.650 1.00 94.62 116 LYS A C 1
ATOM 928 O O . LYS A 1 116 ? 8.057 8.134 -0.731 1.00 94.62 116 LYS A O 1
ATOM 933 N N . ILE A 1 117 ? 7.096 6.218 -1.344 1.00 93.31 117 ILE A N 1
ATOM 934 C CA . ILE A 1 117 ? 8.154 5.852 -2.306 1.00 93.31 117 ILE A CA 1
ATOM 935 C C . ILE A 1 117 ? 8.246 6.864 -3.453 1.00 93.31 117 ILE A C 1
ATOM 937 O O . ILE A 1 117 ? 9.328 7.063 -4.000 1.00 93.31 117 ILE A O 1
ATOM 941 N N . GLN A 1 118 ? 7.131 7.496 -3.822 1.00 90.12 118 GLN A N 1
ATOM 942 C CA . GLN A 1 118 ? 7.090 8.468 -4.915 1.00 90.12 118 GLN A CA 1
ATOM 943 C C . GLN A 1 118 ? 7.669 9.837 -4.543 1.00 90.12 118 GLN A C 1
ATOM 945 O O . GLN A 1 118 ? 7.874 10.665 -5.429 1.00 90.12 118 GLN A O 1
ATOM 950 N N . ASP A 1 119 ? 7.962 10.093 -3.267 1.00 91.50 119 ASP A N 1
ATOM 951 C CA . ASP A 1 119 ? 8.580 11.351 -2.866 1.00 91.50 119 ASP A CA 1
ATOM 952 C C . ASP A 1 119 ? 10.008 11.422 -3.437 1.00 91.50 119 ASP A C 1
ATOM 954 O O . ASP A 1 119 ? 10.850 10.553 -3.198 1.00 91.50 119 ASP A O 1
ATOM 958 N N . VAL A 1 120 ? 10.304 12.484 -4.190 1.00 91.69 120 VAL A N 1
ATOM 959 C CA . VAL A 1 120 ? 11.602 12.684 -4.868 1.00 91.69 120 VAL A CA 1
ATOM 960 C C . VAL A 1 120 ? 12.745 12.920 -3.870 1.00 91.69 120 VAL A C 1
ATOM 962 O O . VAL A 1 120 ? 13.897 12.603 -4.152 1.00 91.69 120 VAL A O 1
ATOM 965 N N . SER A 1 121 ? 12.432 13.424 -2.675 1.00 92.81 121 SER A N 1
ATOM 966 C CA . SER A 1 121 ? 13.413 13.727 -1.626 1.00 92.81 121 SER A CA 1
ATOM 967 C C . SER A 1 121 ? 14.023 12.492 -0.960 1.00 92.81 121 SER A C 1
ATOM 969 O O . SER A 1 121 ? 15.028 12.623 -0.261 1.00 92.81 121 SER A O 1
ATOM 971 N N . LEU A 1 122 ? 13.437 11.304 -1.149 1.00 93.75 122 LEU A N 1
ATOM 972 C CA . LEU A 1 122 ? 13.985 10.073 -0.587 1.00 93.75 122 LEU A CA 1
ATOM 973 C C . LEU A 1 122 ? 15.258 9.641 -1.317 1.00 93.75 122 LEU A C 1
ATOM 975 O O . LEU A 1 122 ? 15.353 9.747 -2.544 1.00 93.75 122 LEU A O 1
ATOM 979 N N . SER A 1 123 ? 16.210 9.109 -0.550 1.00 95.25 123 SER A N 1
ATOM 980 C CA . SER A 1 123 ? 17.419 8.496 -1.096 1.00 95.25 123 SER A CA 1
ATOM 981 C C . SER A 1 123 ? 17.138 7.100 -1.648 1.00 95.25 123 SER A C 1
ATOM 983 O O . SER A 1 123 ? 16.216 6.409 -1.211 1.00 95.25 123 SER A O 1
ATOM 985 N N . ASP A 1 124 ? 17.984 6.640 -2.564 1.00 93.19 124 ASP A N 1
ATOM 986 C CA . ASP A 1 124 ? 17.852 5.319 -3.184 1.00 93.19 124 ASP A CA 1
ATOM 987 C C . ASP A 1 124 ? 17.858 4.169 -2.164 1.00 93.19 124 ASP A C 1
ATOM 989 O O . ASP A 1 124 ? 17.175 3.165 -2.350 1.00 93.19 124 ASP A O 1
ATOM 993 N N . TYR A 1 125 ? 18.604 4.301 -1.063 1.00 94.25 125 TYR A N 1
ATOM 994 C CA . TYR A 1 125 ? 18.599 3.322 0.030 1.00 94.25 125 TYR A CA 1
ATOM 995 C C . TYR A 1 125 ? 17.250 3.292 0.753 1.00 94.25 125 TYR A C 1
ATOM 997 O O . TYR A 1 125 ? 16.681 2.224 0.947 1.00 94.25 125 TYR A O 1
ATOM 1005 N N . GLN A 1 126 ? 16.684 4.462 1.061 1.00 95.44 126 GLN A N 1
ATOM 1006 C CA . GLN A 1 126 ? 15.366 4.550 1.692 1.00 95.44 126 GLN A CA 1
ATOM 1007 C C . GLN A 1 126 ? 14.263 3.994 0.784 1.00 95.44 126 GLN A C 1
ATOM 1009 O O . GLN A 1 126 ? 13.318 3.372 1.266 1.00 95.44 126 GLN A O 1
ATOM 1014 N N . VAL A 1 127 ? 14.378 4.193 -0.533 1.00 95.44 127 VAL A N 1
ATOM 1015 C CA . VAL A 1 127 ? 13.459 3.603 -1.514 1.00 95.44 127 VAL A CA 1
ATOM 1016 C C . VAL A 1 127 ? 13.568 2.072 -1.518 1.00 95.44 127 VAL A C 1
ATOM 1018 O O . VAL A 1 127 ? 12.532 1.408 -1.562 1.00 95.44 127 VAL A O 1
ATOM 1021 N N . ARG A 1 128 ? 14.778 1.499 -1.410 1.00 94.44 128 ARG A N 1
ATOM 1022 C CA . ARG A 1 128 ? 14.975 0.040 -1.270 1.00 94.44 128 ARG A CA 1
ATOM 1023 C C . ARG A 1 128 ? 14.328 -0.501 0.005 1.00 94.44 128 ARG A C 1
ATOM 1025 O O . ARG A 1 128 ? 13.535 -1.435 -0.084 1.00 94.44 128 ARG A O 1
ATOM 1032 N N . ASP A 1 129 ? 14.568 0.140 1.147 1.00 95.94 129 ASP A N 1
ATOM 1033 C CA . ASP A 1 129 ? 13.979 -0.265 2.431 1.00 95.94 129 ASP A CA 1
ATOM 1034 C C . ASP A 1 129 ? 12.443 -0.229 2.385 1.00 95.94 129 ASP A C 1
ATOM 1036 O O . ASP A 1 129 ? 11.769 -1.172 2.807 1.00 95.94 129 ASP A O 1
ATOM 1040 N N . LEU A 1 130 ? 11.861 0.831 1.811 1.00 95.88 130 LEU A N 1
ATOM 1041 C CA . LEU A 1 130 ? 10.411 0.925 1.633 1.00 95.88 130 LEU A CA 1
ATOM 1042 C C . LEU A 1 130 ? 9.873 -0.155 0.685 1.00 95.88 130 LEU A C 1
ATOM 1044 O O . LEU A 1 130 ? 8.783 -0.681 0.919 1.00 95.88 130 LEU A O 1
ATOM 1048 N N . ASN A 1 131 ? 10.613 -0.502 -0.368 1.00 94.94 131 ASN A N 1
ATOM 1049 C CA . ASN A 1 131 ? 10.234 -1.567 -1.292 1.00 94.94 131 ASN A CA 1
ATOM 1050 C C . ASN A 1 131 ? 10.241 -2.940 -0.595 1.00 94.94 131 ASN A C 1
ATOM 1052 O O . ASN A 1 131 ? 9.303 -3.723 -0.763 1.00 94.94 131 ASN A O 1
ATOM 1056 N N . ASP A 1 132 ? 11.235 -3.209 0.254 1.00 95.06 132 ASP A N 1
ATOM 1057 C CA . ASP A 1 132 ? 11.293 -4.415 1.088 1.00 95.06 132 ASP A CA 1
ATOM 1058 C C . ASP A 1 132 ? 10.132 -4.481 2.080 1.00 95.06 132 ASP A C 1
ATOM 1060 O O . ASP A 1 132 ? 9.498 -5.527 2.245 1.00 95.06 132 ASP A O 1
ATOM 1064 N N . GLU A 1 133 ? 9.803 -3.364 2.727 1.00 95.75 133 GLU A N 1
ATOM 1065 C CA . GLU A 1 133 ? 8.645 -3.276 3.613 1.00 95.75 133 GLU A CA 1
ATOM 1066 C C . GLU A 1 133 ? 7.331 -3.552 2.873 1.00 95.75 133 GLU A C 1
ATOM 1068 O O . GLU A 1 133 ? 6.479 -4.278 3.393 1.00 95.75 133 GLU A O 1
ATOM 1073 N N . ILE A 1 134 ? 7.158 -3.030 1.654 1.00 94.31 134 ILE A N 1
ATOM 1074 C CA . ILE A 1 134 ? 5.975 -3.331 0.839 1.00 94.31 134 ILE A CA 1
ATOM 1075 C C . ILE A 1 134 ? 5.942 -4.814 0.468 1.00 94.31 134 ILE A C 1
ATOM 1077 O O . ILE A 1 134 ? 4.886 -5.435 0.591 1.00 94.31 134 ILE A O 1
ATOM 1081 N N . ASN A 1 135 ? 7.066 -5.415 0.070 1.00 93.94 135 ASN A N 1
ATOM 1082 C CA . ASN A 1 135 ? 7.120 -6.849 -0.225 1.00 93.94 135 ASN A CA 1
ATOM 1083 C C . ASN A 1 135 ? 6.751 -7.699 1.004 1.00 93.94 135 ASN A C 1
ATOM 1085 O O . ASN A 1 135 ? 5.951 -8.630 0.882 1.00 93.94 135 ASN A O 1
ATOM 1089 N N . LYS A 1 136 ? 7.219 -7.331 2.206 1.00 94.44 136 LYS A N 1
ATOM 1090 C CA . LYS A 1 136 ? 6.811 -7.971 3.473 1.00 94.44 136 LYS A CA 1
ATOM 1091 C C . LYS A 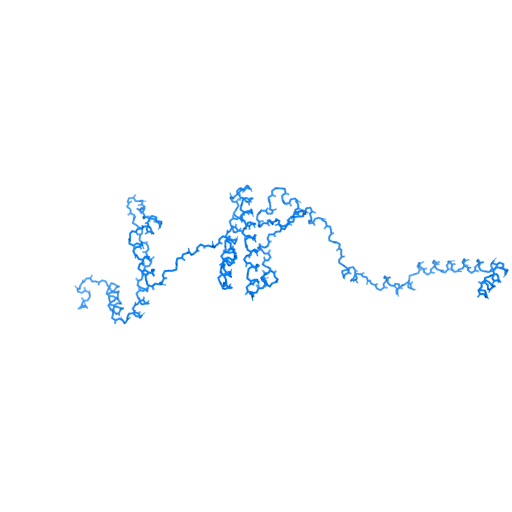1 136 ? 5.299 -7.864 3.705 1.00 94.44 136 LYS A C 1
ATOM 1093 O O . LYS A 1 136 ? 4.661 -8.862 4.043 1.00 94.44 136 LYS A O 1
ATOM 1098 N N . LEU A 1 137 ? 4.701 -6.690 3.484 1.00 93.62 137 LEU A N 1
ATOM 1099 C CA . LEU A 1 137 ? 3.248 -6.493 3.611 1.00 93.62 137 LEU A CA 1
ATOM 1100 C C . LEU A 1 137 ? 2.457 -7.279 2.555 1.00 93.62 137 LEU A C 1
ATOM 1102 O O . LEU A 1 137 ? 1.411 -7.846 2.867 1.00 93.62 137 LEU A O 1
ATOM 1106 N N . MET A 1 138 ? 2.957 -7.368 1.321 1.00 92.12 138 MET A N 1
ATOM 1107 C CA . MET A 1 138 ? 2.341 -8.163 0.253 1.00 92.12 138 MET A CA 1
ATOM 1108 C C . MET A 1 138 ? 2.418 -9.670 0.537 1.00 92.12 138 MET A C 1
ATOM 1110 O O . MET A 1 138 ? 1.469 -10.397 0.237 1.00 92.12 138 MET A O 1
ATOM 1114 N N . GLY A 1 139 ? 3.497 -10.132 1.176 1.00 91.44 139 GLY A N 1
ATOM 1115 C CA . GLY A 1 139 ? 3.595 -11.485 1.726 1.00 91.44 139 GLY A CA 1
ATOM 1116 C C . GLY A 1 139 ? 2.570 -11.733 2.836 1.00 91.44 139 GLY A C 1
ATOM 1117 O O . GLY A 1 139 ? 1.845 -12.721 2.804 1.00 91.44 139 GLY A O 1
ATOM 1118 N N . GLN A 1 140 ? 2.397 -10.800 3.775 1.00 93.44 140 GLN A N 1
ATOM 1119 C CA . GLN A 1 140 ? 1.338 -10.913 4.789 1.00 93.44 140 GLN A CA 1
ATOM 1120 C C . GLN A 1 140 ? -0.060 -10.939 4.155 1.00 93.44 140 GLN A C 1
ATOM 1122 O O . GLN A 1 140 ? -0.886 -11.774 4.522 1.00 93.44 140 GLN A O 1
ATOM 1127 N N . LYS A 1 141 ? -0.316 -10.081 3.158 1.00 92.75 141 LYS A N 1
ATOM 1128 C CA . LYS A 1 141 ? -1.575 -10.049 2.396 1.00 92.75 141 LYS A CA 1
ATOM 1129 C C . LYS A 1 141 ? -1.894 -11.410 1.786 1.00 92.75 141 LYS A C 1
ATOM 1131 O O . LYS A 1 141 ? -3.040 -11.836 1.874 1.00 92.75 141 LYS A O 1
ATOM 1136 N N . TYR A 1 142 ? -0.898 -12.104 1.232 1.00 92.25 142 TYR A N 1
ATOM 1137 C CA . TYR A 1 142 ? -1.064 -13.466 0.720 1.00 92.25 142 TYR A CA 1
ATOM 1138 C C . TYR A 1 142 ? -1.659 -14.398 1.783 1.00 92.25 142 TYR A C 1
ATOM 1140 O O . TYR A 1 142 ? -2.587 -15.147 1.483 1.00 92.25 142 TYR A O 1
ATOM 1148 N N . HIS A 1 143 ? -1.139 -14.359 3.015 1.00 93.75 143 HIS A N 1
ATOM 1149 C CA . HIS A 1 143 ? -1.598 -15.234 4.098 1.00 93.75 143 HIS A CA 1
ATOM 1150 C C . HIS A 1 143 ? -3.027 -14.911 4.530 1.00 93.75 143 HIS A C 1
ATOM 1152 O O . HIS A 1 143 ? -3.813 -15.828 4.759 1.00 93.75 143 HIS A O 1
ATOM 1158 N N . TRP A 1 144 ? -3.386 -13.627 4.585 1.00 94.50 144 TRP A N 1
ATOM 1159 C CA . TRP A 1 144 ? -4.756 -13.211 4.882 1.00 94.50 144 TRP A CA 1
ATOM 1160 C C . TRP A 1 144 ? -5.732 -13.570 3.760 1.00 94.50 144 TRP A C 1
ATOM 1162 O O . TRP A 1 144 ? -6.818 -14.058 4.043 1.00 94.50 144 TRP A O 1
ATOM 1172 N N . GLU A 1 145 ? -5.349 -13.410 2.491 1.00 93.69 145 GLU A N 1
ATOM 1173 C CA . GLU A 1 145 ? -6.173 -13.840 1.352 1.00 93.69 145 GLU A CA 1
ATOM 1174 C C . GLU A 1 145 ? -6.357 -15.357 1.325 1.00 93.69 145 GLU A C 1
ATOM 1176 O O . GLU A 1 145 ? -7.473 -15.824 1.118 1.00 93.69 145 GLU A O 1
ATOM 1181 N N . LYS A 1 146 ? -5.300 -16.126 1.615 1.00 94.50 146 LYS A N 1
ATOM 1182 C CA . LYS A 1 146 ? -5.409 -17.580 1.771 1.00 94.50 146 LYS A CA 1
ATOM 1183 C C . LYS A 1 146 ? -6.366 -17.940 2.910 1.00 94.50 146 LYS A C 1
ATOM 1185 O O . LYS A 1 146 ? -7.249 -18.761 2.709 1.00 94.50 146 LYS A O 1
ATOM 1190 N N . ARG A 1 147 ? -6.254 -17.276 4.067 1.00 94.56 147 ARG A N 1
ATOM 1191 C CA . ARG A 1 147 ? -7.150 -17.523 5.205 1.00 94.56 147 ARG A CA 1
ATOM 1192 C C . ARG A 1 147 ? -8.610 -17.214 4.877 1.00 94.56 147 ARG A C 1
ATOM 1194 O O . ARG A 1 147 ? -9.483 -17.951 5.313 1.00 94.56 147 ARG A O 1
ATOM 1201 N N . ILE A 1 148 ? -8.879 -16.151 4.119 1.00 94.69 148 ILE A N 1
ATOM 1202 C CA . ILE A 1 148 ? -10.237 -15.821 3.660 1.00 94.69 148 ILE A CA 1
ATOM 1203 C C . ILE A 1 148 ? -10.800 -16.966 2.817 1.00 94.69 148 ILE A C 1
ATOM 1205 O O . ILE A 1 148 ? -11.927 -17.383 3.062 1.00 94.69 148 ILE A O 1
ATOM 1209 N N . VAL A 1 149 ? -10.009 -17.509 1.888 1.00 94.62 149 VAL A N 1
ATOM 1210 C CA . VAL A 1 149 ? -10.411 -18.667 1.076 1.00 94.62 149 VAL A CA 1
ATOM 1211 C C . VAL A 1 149 ? -10.623 -19.912 1.944 1.00 94.62 149 VAL A C 1
ATOM 1213 O O . VAL A 1 149 ? -11.649 -20.570 1.804 1.00 94.62 149 VAL A O 1
ATOM 1216 N N . ASP A 1 150 ? -9.722 -20.198 2.890 1.00 94.56 150 ASP A N 1
ATOM 1217 C CA . ASP A 1 150 ? -9.842 -21.342 3.810 1.00 94.56 150 ASP A CA 1
ATOM 1218 C C . ASP A 1 150 ? -11.108 -21.256 4.691 1.00 94.56 150 ASP A C 1
ATOM 1220 O O . ASP A 1 150 ? -11.665 -22.277 5.086 1.00 94.56 150 ASP A O 1
ATOM 1224 N N . LEU A 1 151 ? -11.575 -20.041 5.001 1.00 94.12 151 LEU A N 1
ATOM 1225 C CA . LEU A 1 151 ? -12.820 -19.779 5.735 1.00 94.12 151 LEU A CA 1
ATOM 1226 C C . LEU A 1 151 ? -14.076 -19.779 4.837 1.00 94.12 151 LEU A C 1
ATOM 1228 O O . LEU A 1 151 ? -15.171 -19.519 5.333 1.00 94.12 151 LEU A O 1
ATOM 1232 N N . GLY A 1 152 ? -13.939 -20.052 3.535 1.00 93.06 152 GLY A N 1
ATOM 1233 C CA . GLY A 1 152 ? -15.044 -20.070 2.568 1.00 93.06 152 GLY A CA 1
ATOM 1234 C C . GLY A 1 152 ? -15.427 -18.696 2.004 1.00 93.06 152 GLY A C 1
ATOM 1235 O O . GLY A 1 152 ? -16.529 -18.527 1.485 1.00 93.06 152 GLY A O 1
ATOM 1236 N N . GLY A 1 153 ? -14.550 -17.699 2.127 1.00 92.62 153 GLY A N 1
ATOM 1237 C CA . GLY A 1 153 ? -14.736 -16.357 1.577 1.00 92.62 153 GLY A CA 1
ATOM 1238 C C . GLY A 1 153 ? -14.270 -16.204 0.117 1.00 92.62 153 GLY A C 1
ATOM 1239 O O . GLY A 1 153 ? -13.779 -17.153 -0.497 1.00 92.62 153 GLY A O 1
ATOM 1240 N N . PRO A 1 154 ? -14.393 -14.993 -0.459 1.00 90.19 154 PRO A N 1
ATOM 1241 C CA . PRO A 1 154 ? -14.039 -14.730 -1.855 1.00 90.19 154 PRO A CA 1
ATOM 1242 C C . PRO A 1 154 ? -12.538 -14.874 -2.151 1.00 90.19 154 PRO A C 1
ATOM 1244 O O . PRO A 1 154 ? -11.691 -14.372 -1.406 1.00 90.19 154 PRO A O 1
ATOM 1247 N N . ASP A 1 155 ? -12.198 -15.464 -3.303 1.00 88.81 155 ASP A N 1
ATOM 1248 C CA . ASP A 1 155 ? -10.810 -15.544 -3.770 1.00 88.81 155 ASP A CA 1
ATOM 1249 C C . ASP A 1 155 ? -10.365 -14.237 -4.444 1.00 88.81 155 ASP A C 1
ATOM 1251 O O . ASP A 1 155 ? -10.486 -14.014 -5.654 1.00 88.81 155 ASP A O 1
ATOM 1255 N N . TYR A 1 156 ? -9.801 -13.352 -3.630 1.00 84.69 156 TYR A N 1
ATOM 1256 C CA . TYR A 1 156 ? -9.298 -12.056 -4.069 1.00 84.69 156 TYR A CA 1
ATOM 1257 C C . TYR A 1 156 ? -8.071 -12.111 -4.981 1.00 84.69 156 TYR A C 1
ATOM 1259 O O . TYR A 1 156 ? -7.724 -11.092 -5.577 1.00 84.69 156 TYR A O 1
ATOM 1267 N N . ARG A 1 157 ? -7.417 -13.268 -5.115 1.00 81.56 157 ARG A N 1
ATOM 1268 C CA . ARG A 1 157 ? -6.255 -13.435 -5.999 1.00 81.56 157 ARG A CA 1
ATOM 1269 C C . ARG A 1 157 ? -6.676 -13.496 -7.463 1.00 81.56 157 ARG A C 1
ATOM 1271 O O . ARG A 1 157 ? -5.939 -13.051 -8.335 1.00 81.56 157 ARG A O 1
ATOM 1278 N N . ARG A 1 158 ? -7.866 -14.050 -7.714 1.00 77.62 158 ARG A N 1
ATOM 1279 C CA . ARG A 1 158 ? -8.490 -14.143 -9.040 1.00 77.62 158 ARG A CA 1
ATOM 1280 C C . ARG A 1 158 ? -9.479 -13.013 -9.290 1.00 77.62 158 ARG A C 1
ATOM 1282 O O . ARG A 1 158 ? -9.524 -12.481 -10.391 1.00 77.62 158 ARG A O 1
ATOM 1289 N N . SER A 1 159 ? -10.256 -12.659 -8.267 1.00 64.75 159 SER A N 1
ATOM 1290 C CA . SER A 1 159 ? -11.390 -11.736 -8.383 1.00 64.75 159 SER A CA 1
ATOM 1291 C C . SER A 1 159 ? -11.067 -10.284 -8.009 1.00 64.75 159 SER A C 1
ATOM 1293 O O . SER A 1 159 ? -11.937 -9.420 -8.124 1.00 64.75 159 SER A O 1
ATOM 1295 N N . GLY A 1 160 ? -9.865 -9.988 -7.507 1.00 61.06 160 GLY A N 1
ATOM 1296 C CA . GLY A 1 160 ? -9.487 -8.625 -7.139 1.00 61.06 160 GLY A CA 1
ATOM 1297 C C . GLY A 1 160 ? -9.339 -7.723 -8.372 1.00 61.06 160 GLY A C 1
ATOM 1298 O O . GLY A 1 160 ? -8.845 -8.192 -9.398 1.00 61.06 160 GLY A O 1
ATOM 1299 N N . PRO A 1 161 ? -9.700 -6.426 -8.292 1.00 60.28 161 PRO A N 1
ATOM 1300 C CA . PRO A 1 161 ? -9.323 -5.471 -9.323 1.00 60.28 161 PRO A CA 1
ATOM 1301 C C . PRO A 1 161 ? -7.805 -5.530 -9.485 1.00 60.28 161 PRO A C 1
ATOM 1303 O O . PRO A 1 161 ? -7.077 -5.232 -8.532 1.00 60.28 161 PRO A O 1
ATOM 1306 N N . ARG A 1 162 ? -7.323 -5.923 -10.670 1.00 58.16 162 ARG A N 1
ATOM 1307 C CA . ARG A 1 162 ? -5.921 -5.732 -11.053 1.00 58.16 162 ARG A CA 1
ATOM 1308 C C . ARG A 1 162 ? -5.709 -4.232 -11.175 1.00 58.16 162 ARG A C 1
ATOM 1310 O O . ARG A 1 162 ? -5.814 -3.661 -12.256 1.00 58.16 162 ARG A O 1
ATOM 1317 N N . MET A 1 163 ? -5.528 -3.552 -10.050 1.00 50.31 163 MET A N 1
ATOM 1318 C CA . MET A 1 163 ? -5.165 -2.148 -10.079 1.00 50.31 163 MET A CA 1
ATOM 1319 C C . MET A 1 163 ? -3.725 -2.094 -10.583 1.00 50.31 163 MET A C 1
ATOM 1321 O O . MET A 1 163 ? -2.781 -2.246 -9.811 1.00 50.31 163 MET A O 1
ATOM 1325 N N . ILE A 1 164 ? -3.594 -1.911 -11.899 1.00 46.34 164 ILE A N 1
ATOM 1326 C CA . ILE A 1 164 ? -2.349 -1.850 -12.684 1.00 46.34 164 ILE A CA 1
ATOM 1327 C C . ILE A 1 164 ? -1.284 -0.968 -12.015 1.00 46.34 164 ILE A C 1
ATOM 1329 O O . ILE A 1 164 ? -0.090 -1.237 -12.108 1.00 46.34 164 ILE A O 1
ATOM 1333 N N . SER A 1 165 ? -1.712 0.069 -11.295 1.00 48.09 165 SER A N 1
ATOM 1334 C CA . SER A 1 165 ? -0.834 1.024 -10.619 1.00 48.09 165 SER A CA 1
ATOM 1335 C C . SER A 1 165 ? -0.222 0.512 -9.305 1.00 48.09 165 SER A C 1
ATOM 1337 O O . SER A 1 165 ? 0.798 1.043 -8.874 1.00 48.09 165 SER A O 1
ATOM 1339 N N . TYR A 1 166 ? -0.817 -0.499 -8.660 1.00 59.34 166 TYR A N 1
ATOM 1340 C CA . TYR A 1 166 ? -0.368 -1.029 -7.362 1.00 59.34 166 TYR A CA 1
ATOM 1341 C C . TYR A 1 166 ? 0.429 -2.329 -7.478 1.00 59.34 166 TYR A C 1
ATOM 1343 O O . TYR A 1 166 ? 1.176 -2.668 -6.558 1.00 59.34 166 TYR A O 1
ATOM 1351 N N . GLU A 1 167 ? 0.298 -3.061 -8.584 1.00 61.84 167 GLU A N 1
ATOM 1352 C CA . GLU A 1 167 ? 1.103 -4.256 -8.815 1.00 61.84 167 GLU A CA 1
ATOM 1353 C C . GLU A 1 167 ? 2.519 -3.839 -9.218 1.00 61.84 167 GLU A C 1
ATOM 1355 O O . GLU A 1 167 ? 2.803 -3.386 -10.329 1.00 61.84 167 GLU A O 1
ATOM 1360 N N . GLY A 1 168 ? 3.427 -3.938 -8.245 1.00 68.00 168 GLY A N 1
ATOM 1361 C CA . GLY A 1 168 ? 4.860 -3.864 -8.479 1.00 68.00 168 GLY A CA 1
ATOM 1362 C C . GLY A 1 168 ? 5.258 -4.835 -9.589 1.00 68.00 168 GLY A C 1
ATOM 1363 O O . GLY A 1 168 ? 4.649 -5.892 -9.746 1.00 68.00 168 GLY A O 1
ATOM 1364 N N . ARG A 1 169 ? 6.250 -4.451 -10.390 1.00 80.88 169 ARG A N 1
ATOM 1365 C CA . ARG A 1 169 ? 6.700 -5.273 -11.514 1.00 80.88 169 ARG A CA 1
ATOM 1366 C C . ARG A 1 169 ? 7.798 -6.204 -11.010 1.00 80.88 169 ARG A C 1
ATOM 1368 O O . ARG A 1 169 ? 8.631 -5.781 -10.208 1.00 80.88 169 ARG A O 1
ATOM 1375 N N . GLU A 1 170 ? 7.760 -7.461 -11.426 1.00 81.94 170 GLU A N 1
ATOM 1376 C CA . GLU A 1 170 ? 8.829 -8.420 -11.135 1.00 81.94 170 GLU A CA 1
ATOM 1377 C C . GLU A 1 170 ? 9.951 -8.193 -12.143 1.00 81.94 170 GLU A C 1
ATOM 1379 O O . GLU A 1 170 ? 9.685 -8.077 -13.342 1.00 81.94 170 GLU A O 1
ATOM 1384 N N . ALA A 1 171 ? 11.182 -8.055 -11.650 1.00 71.62 171 ALA A N 1
ATOM 1385 C CA . ALA A 1 171 ? 12.330 -7.944 -12.533 1.00 71.62 171 ALA A CA 1
ATOM 1386 C C . ALA A 1 171 ? 12.566 -9.298 -13.229 1.00 71.62 171 ALA A C 1
ATOM 1388 O O . ALA A 1 171 ? 12.394 -10.350 -12.601 1.00 71.62 171 ALA A O 1
ATOM 1389 N N . PRO A 1 172 ? 12.972 -9.293 -14.504 1.00 68.19 172 PRO A N 1
ATOM 1390 C CA . PRO A 1 172 ? 13.351 -10.506 -15.223 1.00 68.19 172 PRO A CA 1
ATOM 1391 C C . PRO A 1 172 ? 14.393 -11.306 -14.434 1.00 68.19 172 PRO A C 1
ATOM 1393 O O . PRO A 1 172 ? 15.353 -10.750 -13.908 1.00 68.19 172 PRO A O 1
ATOM 1396 N N . GLY A 1 173 ? 14.179 -12.615 -14.299 1.00 70.38 173 GLY A N 1
ATOM 1397 C CA . GLY A 1 173 ? 15.084 -13.514 -13.572 1.00 70.38 173 GLY A CA 1
ATOM 1398 C C . GLY A 1 173 ? 14.877 -13.596 -12.051 1.00 70.38 173 GLY A C 1
ATOM 1399 O O . GLY A 1 173 ? 15.250 -14.609 -11.463 1.00 70.38 173 GLY A O 1
ATOM 1400 N N . ILE A 1 174 ? 14.216 -12.625 -11.405 1.00 72.44 174 ILE A N 1
ATOM 1401 C CA . ILE A 1 174 ? 13.954 -12.648 -9.952 1.00 72.44 174 ILE A CA 1
ATOM 1402 C C . ILE A 1 174 ? 12.472 -12.930 -9.702 1.00 72.44 174 ILE A C 1
ATOM 1404 O O . ILE A 1 174 ? 11.614 -12.061 -9.838 1.00 72.44 174 ILE A O 1
ATOM 1408 N N . ARG A 1 175 ? 12.155 -14.165 -9.302 1.00 72.38 175 ARG A N 1
ATOM 140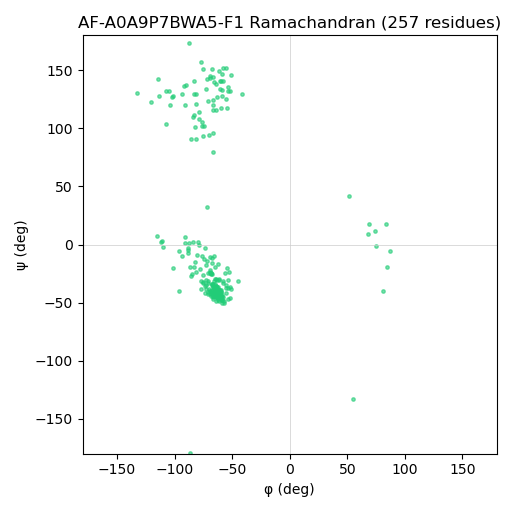9 C CA . ARG A 1 175 ? 10.769 -14.583 -9.046 1.00 72.38 175 ARG A CA 1
ATOM 1410 C C . ARG A 1 175 ? 10.318 -14.177 -7.642 1.00 72.38 175 ARG A C 1
ATOM 1412 O O . ARG A 1 175 ? 10.974 -14.503 -6.657 1.00 72.38 175 ARG A O 1
ATOM 1419 N N . GLY A 1 176 ? 9.162 -13.520 -7.547 1.00 77.75 176 GLY A N 1
ATOM 1420 C CA . GLY A 1 176 ? 8.476 -13.250 -6.276 1.00 77.75 176 GLY A CA 1
ATOM 1421 C C . GLY A 1 176 ? 8.891 -11.977 -5.528 1.00 77.75 176 GLY A C 1
ATOM 1422 O O . GLY A 1 176 ? 8.234 -11.635 -4.543 1.00 77.75 176 GLY A O 1
ATOM 1423 N N . TYR A 1 177 ? 9.908 -11.248 -5.998 1.00 87.56 177 TYR A N 1
ATOM 1424 C CA . TYR A 1 177 ? 10.247 -9.911 -5.503 1.00 87.56 177 TYR A CA 1
ATOM 1425 C C . TYR A 1 177 ? 9.737 -8.847 -6.477 1.00 87.56 177 TYR A C 1
ATOM 1427 O O . TYR A 1 177 ? 10.007 -8.909 -7.676 1.00 87.56 177 TYR A O 1
ATOM 1435 N N . ARG A 1 178 ? 8.989 -7.863 -5.970 1.00 90.00 178 ARG A N 1
ATOM 1436 C CA . ARG A 1 178 ? 8.359 -6.826 -6.797 1.00 90.00 178 ARG A CA 1
ATOM 1437 C C . ARG A 1 178 ? 8.939 -5.451 -6.518 1.00 90.00 178 ARG A C 1
ATOM 1439 O O . ARG A 1 178 ? 9.204 -5.099 -5.371 1.00 90.00 178 ARG A O 1
ATOM 1446 N N . TYR A 1 179 ? 9.071 -4.659 -7.577 1.00 91.50 179 TYR A N 1
ATOM 1447 C CA . TYR A 1 179 ? 9.478 -3.258 -7.509 1.00 91.50 179 TYR A CA 1
ATOM 1448 C C . TYR A 1 179 ? 8.269 -2.340 -7.718 1.00 91.50 179 TYR A C 1
ATOM 1450 O O . TYR A 1 179 ? 7.588 -2.391 -8.756 1.00 91.50 179 TYR A O 1
ATOM 1458 N N . PHE A 1 180 ? 7.982 -1.505 -6.717 1.00 90.62 180 PHE A N 1
ATOM 1459 C CA . PHE A 1 180 ? 6.820 -0.613 -6.677 1.00 90.62 180 PHE A CA 1
ATOM 1460 C C . PHE A 1 180 ? 7.219 0.840 -6.955 1.00 90.62 180 PHE A C 1
ATOM 1462 O O . PHE A 1 180 ? 8.134 1.369 -6.331 1.00 90.62 180 PHE A O 1
ATOM 1469 N N . GLY A 1 181 ? 6.494 1.515 -7.853 1.00 88.75 181 GLY A N 1
ATOM 1470 C CA . GLY A 1 181 ? 6.690 2.945 -8.107 1.00 88.75 181 GLY A CA 1
ATOM 1471 C C . GLY A 1 181 ? 8.131 3.316 -8.477 1.00 88.75 181 GLY A C 1
ATOM 1472 O O . GLY A 1 181 ? 8.752 2.608 -9.268 1.00 88.75 181 GLY A O 1
ATOM 1473 N N . ARG A 1 182 ? 8.661 4.376 -7.846 1.00 90.75 182 ARG A N 1
ATOM 1474 C CA . ARG A 1 182 ? 10.049 4.863 -7.987 1.00 90.75 182 ARG A CA 1
ATOM 1475 C C . ARG A 1 182 ? 11.119 3.799 -7.714 1.00 90.75 182 ARG A C 1
ATOM 1477 O O . ARG A 1 182 ? 12.238 3.925 -8.194 1.00 90.75 182 ARG A O 1
ATOM 1484 N N . ALA A 1 183 ? 10.800 2.712 -7.004 1.00 91.62 183 ALA A N 1
ATOM 1485 C CA . ALA A 1 183 ? 11.748 1.611 -6.814 1.00 91.62 183 ALA A CA 1
ATOM 1486 C C . ALA A 1 183 ? 12.160 0.927 -8.134 1.00 91.62 183 ALA A C 1
ATOM 1488 O O . ALA A 1 183 ? 13.160 0.218 -8.166 1.00 91.62 183 ALA A O 1
ATOM 1489 N N . ARG A 1 184 ? 11.410 1.141 -9.223 1.00 89.25 184 ARG A N 1
ATOM 1490 C CA . ARG A 1 184 ? 11.760 0.680 -10.576 1.00 89.25 184 ARG A CA 1
ATOM 1491 C C . ARG A 1 184 ? 12.857 1.524 -11.226 1.00 89.25 184 ARG A C 1
ATOM 1493 O O . ARG A 1 184 ? 13.598 1.005 -12.049 1.00 89.25 184 ARG A O 1
ATOM 1500 N N . ASP A 1 185 ? 12.975 2.786 -10.824 1.00 89.88 185 ASP A N 1
ATOM 1501 C CA . ASP A 1 185 ? 13.936 3.744 -11.380 1.00 89.88 185 ASP A CA 1
ATOM 1502 C C . ASP A 1 185 ? 15.291 3.687 -10.663 1.00 89.88 185 ASP A C 1
ATOM 1504 O O . ASP A 1 185 ? 16.203 4.448 -10.986 1.00 89.88 185 ASP A O 1
ATOM 1508 N N . LEU A 1 186 ? 15.429 2.790 -9.679 1.00 90.75 186 LEU A N 1
ATOM 1509 C CA . LEU A 1 186 ? 16.678 2.589 -8.960 1.00 90.75 186 LEU A CA 1
ATOM 1510 C C . LEU A 1 186 ? 17.799 2.155 -9.923 1.00 90.75 186 LEU A C 1
ATOM 1512 O O . LEU A 1 186 ? 17.564 1.301 -10.789 1.00 90.75 186 LEU A O 1
ATOM 1516 N N . PRO A 1 187 ? 19.034 2.656 -9.729 1.00 89.75 187 PRO A N 1
ATOM 1517 C CA . PRO A 1 187 ? 20.195 2.223 -10.503 1.00 89.75 187 PRO A CA 1
ATOM 1518 C C . PRO A 1 187 ? 20.365 0.695 -10.449 1.00 89.75 187 PRO A C 1
ATOM 1520 O O . PRO A 1 187 ? 20.212 0.091 -9.381 1.00 89.75 187 PRO A O 1
ATOM 1523 N N . GLY A 1 188 ? 20.634 0.066 -11.596 1.00 85.75 188 GLY A N 1
ATOM 1524 C CA . GLY A 1 188 ? 20.717 -1.391 -11.777 1.00 85.75 188 GLY A CA 1
ATOM 1525 C C . GLY A 1 188 ? 19.363 -2.100 -11.931 1.00 85.75 188 GLY A C 1
ATOM 1526 O O . GLY A 1 188 ? 19.216 -2.961 -12.789 1.00 85.75 188 GLY A O 1
ATOM 1527 N N . VAL A 1 189 ? 18.333 -1.712 -11.171 1.00 86.12 189 VAL A N 1
ATOM 1528 C CA . VAL A 1 189 ? 16.974 -2.275 -11.329 1.00 86.12 189 VAL A CA 1
ATOM 1529 C C . VAL A 1 189 ? 16.338 -1.785 -12.626 1.00 86.12 189 VAL A C 1
ATOM 1531 O O . VAL A 1 189 ? 15.709 -2.564 -13.342 1.00 86.12 189 VAL A O 1
ATOM 1534 N N . ARG A 1 190 ? 16.535 -0.502 -12.947 1.00 89.50 190 ARG A N 1
ATOM 1535 C CA . ARG A 1 190 ? 16.031 0.106 -14.181 1.00 89.50 190 ARG A CA 1
ATOM 1536 C C . ARG A 1 190 ? 16.570 -0.601 -15.424 1.00 89.50 190 ARG A C 1
ATOM 1538 O O . ARG A 1 190 ? 15.803 -0.926 -16.322 1.00 89.50 190 ARG A O 1
ATOM 1545 N N . GLU A 1 191 ? 17.863 -0.917 -15.423 1.00 88.94 191 GLU A N 1
ATOM 1546 C CA . GLU A 1 191 ? 18.538 -1.614 -16.523 1.00 88.94 191 GLU A CA 1
ATOM 1547 C C . GLU A 1 191 ? 17.963 -3.019 -16.744 1.00 88.94 191 GLU A C 1
ATOM 1549 O O . GLU A 1 191 ? 17.726 -3.402 -17.884 1.00 88.94 191 GLU A O 1
ATOM 1554 N N . LEU A 1 192 ? 17.644 -3.759 -15.673 1.00 85.38 192 LEU A N 1
ATOM 1555 C CA . LEU A 1 192 ? 16.996 -5.074 -15.785 1.00 85.38 192 LEU A CA 1
ATOM 1556 C C . LEU A 1 192 ? 15.616 -4.981 -16.449 1.00 85.38 192 LEU A C 1
ATOM 1558 O O . LEU A 1 192 ? 15.240 -5.849 -17.235 1.00 85.38 192 LEU A O 1
ATOM 1562 N N . PHE A 1 193 ? 14.851 -3.929 -16.149 1.00 83.12 193 PHE A N 1
ATOM 1563 C CA . PHE A 1 193 ? 13.551 -3.708 -16.782 1.00 83.12 193 PHE A CA 1
ATOM 1564 C C . PHE A 1 193 ? 13.663 -3.256 -18.239 1.00 83.12 193 PHE A C 1
ATOM 1566 O O . PHE A 1 193 ? 12.853 -3.682 -19.060 1.00 83.12 193 PHE A O 1
ATOM 1573 N N . GLU A 1 194 ? 14.642 -2.413 -18.560 1.00 83.44 194 GLU A N 1
ATOM 1574 C CA . GLU A 1 194 ? 14.912 -1.960 -19.927 1.00 83.44 194 GLU A CA 1
ATOM 1575 C C . GLU A 1 194 ? 15.411 -3.115 -20.811 1.00 83.44 194 GLU A C 1
ATOM 1577 O O . GLU A 1 194 ? 14.917 -3.283 -21.925 1.00 83.44 194 GLU A O 1
ATOM 1582 N N . GLN A 1 195 ? 16.305 -3.971 -20.300 1.00 79.31 195 GLN A N 1
ATOM 1583 C CA . GLN A 1 195 ? 16.812 -5.144 -21.022 1.00 79.31 195 GLN A CA 1
ATOM 1584 C C . GLN A 1 195 ? 15.684 -6.105 -21.411 1.00 79.31 195 GLN A C 1
ATOM 1586 O O . GLN A 1 195 ? 15.586 -6.488 -22.574 1.00 79.31 195 GLN A O 1
ATOM 1591 N N . ALA A 1 196 ? 14.766 -6.425 -20.496 1.00 68.94 196 ALA A N 1
ATOM 1592 C CA . ALA A 1 196 ? 13.608 -7.242 -20.870 1.00 68.94 196 ALA A CA 1
ATOM 1593 C C . ALA A 1 196 ? 12.586 -6.527 -21.751 1.00 68.94 196 ALA A C 1
ATOM 1595 O O . ALA A 1 196 ? 11.855 -7.196 -22.472 1.00 68.94 196 ALA A O 1
ATOM 1596 N N . ALA A 1 197 ? 12.502 -5.195 -21.713 1.00 67.75 197 ALA A N 1
ATOM 1597 C CA . ALA A 1 197 ? 11.677 -4.472 -22.678 1.00 67.75 197 ALA A CA 1
ATOM 1598 C C . ALA A 1 197 ? 12.266 -4.544 -24.098 1.00 67.75 197 ALA A C 1
ATOM 1600 O O . ALA A 1 197 ? 11.521 -4.403 -25.064 1.00 67.75 197 ALA A O 1
ATOM 1601 N N . SER A 1 198 ? 13.582 -4.753 -24.219 1.00 64.50 198 SER A N 1
ATOM 1602 C CA . SER A 1 198 ? 14.270 -4.838 -25.509 1.00 64.50 198 SER A CA 1
ATOM 1603 C C . SER A 1 198 ? 14.187 -6.209 -26.183 1.00 64.50 198 SER A C 1
ATOM 1605 O O . SER A 1 198 ? 14.437 -6.288 -27.384 1.00 64.50 198 SER A O 1
ATOM 1607 N N . GLU A 1 199 ? 13.804 -7.274 -25.466 1.00 65.31 199 GLU A N 1
ATOM 1608 C CA . GLU A 1 199 ? 13.513 -8.559 -26.109 1.00 65.31 199 GLU A CA 1
ATOM 1609 C C . GLU A 1 199 ? 12.254 -8.402 -26.981 1.00 65.31 199 GLU A C 1
ATOM 1611 O O . GLU A 1 199 ? 11.173 -8.110 -26.455 1.00 65.31 199 GLU A O 1
ATOM 1616 N N . PRO A 1 200 ? 12.358 -8.545 -28.317 1.00 63.91 200 PRO A N 1
ATOM 1617 C CA . PRO A 1 200 ? 11.209 -8.381 -29.189 1.00 63.91 200 PRO A CA 1
ATOM 1618 C C . PRO A 1 200 ? 10.179 -9.460 -28.858 1.00 63.91 200 PRO A C 1
ATOM 1620 O O . PRO A 1 200 ? 10.484 -10.653 -28.836 1.00 63.91 200 PRO A O 1
ATOM 1623 N N . VAL A 1 201 ? 8.942 -9.035 -28.599 1.00 69.69 201 VAL A N 1
ATOM 1624 C CA . VAL A 1 201 ? 7.821 -9.951 -28.387 1.00 69.69 201 VAL A CA 1
ATOM 1625 C C . VAL A 1 201 ? 7.666 -10.790 -29.653 1.00 69.69 201 VAL A C 1
ATOM 1627 O O . VAL A 1 201 ? 7.404 -10.253 -30.730 1.00 69.69 201 VAL A O 1
ATOM 1630 N N . ASN A 1 202 ? 7.841 -12.108 -29.536 1.00 74.62 202 ASN A N 1
ATOM 1631 C CA . ASN A 1 202 ? 7.506 -13.027 -30.619 1.00 74.62 202 ASN A CA 1
ATOM 1632 C C . ASN A 1 202 ? 6.038 -12.801 -30.992 1.00 74.62 202 ASN A C 1
ATOM 1634 O O . ASN A 1 202 ? 5.172 -12.862 -30.116 1.00 74.62 202 ASN A O 1
ATOM 1638 N N . ARG A 1 203 ? 5.767 -12.521 -32.273 1.00 78.12 203 ARG A N 1
ATOM 1639 C CA . ARG A 1 203 ? 4.398 -12.301 -32.759 1.00 78.12 203 ARG A CA 1
ATOM 1640 C C . ARG A 1 203 ? 3.539 -13.499 -32.363 1.00 78.12 203 ARG A C 1
ATOM 1642 O O . ARG A 1 203 ? 3.950 -14.649 -32.540 1.00 78.12 203 ARG A O 1
ATOM 1649 N N . SER A 1 204 ? 2.368 -13.236 -31.792 1.00 78.75 204 SER A N 1
ATOM 1650 C CA . SER A 1 204 ? 1.433 -14.305 -31.440 1.00 78.75 204 SER A CA 1
ATOM 1651 C C . SER A 1 204 ? 1.002 -15.048 -32.706 1.00 78.75 204 SER A C 1
ATOM 1653 O O . SER A 1 204 ? 0.907 -14.445 -33.771 1.00 78.75 204 SER A O 1
ATOM 1655 N N . ILE A 1 205 ? 0.692 -16.346 -32.608 1.00 81.50 205 ILE A N 1
ATOM 1656 C CA . ILE A 1 205 ? 0.211 -17.136 -33.761 1.00 81.50 205 ILE A CA 1
ATOM 1657 C C . ILE A 1 205 ? -0.974 -16.437 -34.446 1.00 81.50 205 ILE A C 1
ATOM 1659 O O . ILE A 1 205 ? -1.068 -16.421 -35.663 1.00 81.50 205 ILE A O 1
ATOM 1663 N N . THR A 1 206 ? -1.850 -15.797 -33.674 1.00 83.62 206 THR A N 1
ATOM 1664 C CA . THR A 1 206 ? -2.980 -15.013 -34.186 1.00 83.62 206 THR A CA 1
ATOM 1665 C C . THR A 1 206 ? -2.571 -13.757 -34.956 1.00 83.62 206 THR A C 1
ATOM 1667 O O . THR A 1 206 ? -3.242 -13.412 -35.920 1.00 83.62 206 THR A O 1
ATOM 1670 N N . GLU A 1 207 ? -1.503 -13.068 -34.546 1.00 84.81 207 GLU A N 1
ATOM 1671 C CA . GLU A 1 207 ? -0.957 -11.921 -35.287 1.00 84.81 207 GLU A CA 1
ATOM 1672 C C . GLU A 1 207 ? -0.234 -12.385 -36.548 1.00 84.81 207 GLU A C 1
ATOM 1674 O O . GLU A 1 207 ? -0.447 -11.801 -37.601 1.00 84.81 207 GLU A O 1
ATOM 1679 N N . ILE A 1 208 ? 0.549 -13.467 -36.460 1.00 84.12 208 ILE A N 1
ATOM 1680 C CA . ILE A 1 208 ? 1.197 -14.086 -37.622 1.00 84.12 208 ILE A CA 1
ATOM 1681 C C . ILE A 1 208 ? 0.132 -14.465 -38.650 1.00 84.12 208 ILE A C 1
ATOM 1683 O O . ILE A 1 208 ? 0.221 -14.045 -39.793 1.00 84.12 208 ILE A O 1
ATOM 1687 N N . ASN A 1 209 ? -0.919 -15.170 -38.227 1.00 85.31 209 ASN A N 1
ATOM 1688 C CA . ASN A 1 209 ? -1.993 -15.628 -39.107 1.00 85.31 209 ASN A CA 1
ATOM 1689 C C . ASN A 1 209 ? -2.853 -14.500 -39.686 1.00 85.31 209 ASN A C 1
ATOM 1691 O O . ASN A 1 209 ? -3.602 -14.746 -40.625 1.00 85.31 209 ASN A O 1
ATOM 1695 N N . ARG A 1 210 ? -2.792 -13.288 -39.129 1.00 85.75 210 ARG A N 1
ATOM 1696 C CA . ARG A 1 210 ? -3.525 -12.135 -39.660 1.00 85.75 210 ARG A CA 1
ATOM 1697 C C . ARG A 1 210 ? -2.874 -11.574 -40.920 1.00 85.75 210 ARG A C 1
ATOM 1699 O O . ARG A 1 210 ? -3.591 -11.078 -41.778 1.00 85.75 210 ARG A O 1
ATOM 1706 N N . ASP A 1 211 ? -1.550 -11.662 -40.990 1.00 81.19 211 ASP A N 1
ATOM 1707 C CA . ASP A 1 211 ? -0.742 -11.198 -42.120 1.00 81.19 211 ASP A CA 1
ATOM 1708 C C . ASP A 1 211 ? -0.523 -12.319 -43.161 1.00 81.19 211 ASP A C 1
ATOM 1710 O O . ASP A 1 211 ? 0.185 -12.130 -44.148 1.00 81.19 211 ASP A O 1
ATOM 1714 N N . ILE A 1 212 ? -1.091 -13.510 -42.929 1.00 89.12 212 ILE A N 1
ATOM 1715 C CA . ILE A 1 212 ? -1.087 -14.615 -43.889 1.00 89.12 212 ILE A CA 1
ATOM 1716 C C . ILE A 1 212 ? -2.225 -14.387 -44.888 1.00 89.12 212 ILE A C 1
ATOM 1718 O O . ILE A 1 212 ? -3.390 -14.669 -44.603 1.00 89.12 212 ILE A O 1
ATOM 1722 N N . ASP A 1 213 ? -1.862 -13.898 -46.069 1.00 85.56 213 ASP A N 1
ATOM 1723 C CA . ASP A 1 213 ? -2.784 -13.667 -47.178 1.00 85.56 213 ASP A CA 1
ATOM 1724 C C . ASP A 1 213 ? -2.957 -14.913 -48.066 1.00 85.56 213 ASP A C 1
ATOM 1726 O O . ASP A 1 213 ? -2.262 -15.921 -47.931 1.00 85.56 213 ASP A O 1
ATOM 1730 N N . ALA A 1 214 ? -3.883 -14.837 -49.029 1.00 84.88 214 ALA A N 1
ATOM 1731 C CA . ALA A 1 214 ? -4.142 -15.902 -50.004 1.00 84.88 214 ALA A CA 1
ATOM 1732 C C . ALA A 1 214 ? -2.890 -16.310 -50.812 1.00 84.88 214 ALA A C 1
ATOM 1734 O O . ALA A 1 214 ? -2.802 -17.444 -51.276 1.00 84.88 214 ALA A O 1
ATOM 1735 N N . GLU A 1 215 ? -1.914 -15.405 -50.933 1.00 83.44 215 GLU A N 1
ATOM 1736 C CA . GLU A 1 215 ? -0.604 -15.646 -51.547 1.00 83.44 215 GLU A CA 1
ATOM 1737 C C . GLU A 1 215 ? 0.207 -16.716 -50.800 1.00 83.44 215 GLU A C 1
ATOM 1739 O O . GLU A 1 215 ? 0.822 -17.564 -51.431 1.00 83.44 215 GLU A O 1
ATOM 1744 N N . TYR A 1 216 ? 0.133 -16.773 -49.466 1.00 86.00 216 TYR A N 1
ATOM 1745 C CA . TYR A 1 216 ? 0.803 -17.823 -48.686 1.00 86.00 216 TYR A CA 1
ATOM 1746 C C . TYR A 1 216 ? 0.265 -19.226 -48.999 1.00 86.00 216 TYR A C 1
ATOM 1748 O O . TYR A 1 216 ? 0.991 -20.213 -48.905 1.00 86.00 216 TYR A O 1
ATOM 1756 N N . TYR A 1 217 ? -1.016 -19.314 -49.365 1.00 86.88 217 TYR A N 1
ATOM 1757 C CA . TYR A 1 217 ? -1.668 -20.559 -49.763 1.00 86.88 217 TYR A CA 1
ATOM 1758 C C . TYR A 1 217 ? -1.590 -20.822 -51.277 1.00 86.88 217 TYR A C 1
ATOM 1760 O O . TYR A 1 217 ? -2.217 -21.769 -51.747 1.00 86.88 217 TYR A O 1
ATOM 1768 N N . GLY A 1 218 ? -0.853 -20.000 -52.033 1.00 83.56 218 GLY A N 1
ATOM 1769 C CA . GLY A 1 218 ? -0.613 -20.194 -53.466 1.00 83.56 218 GLY A CA 1
ATOM 1770 C C . GLY A 1 218 ? -1.804 -19.875 -54.374 1.00 83.56 218 GLY A C 1
ATOM 1771 O O . GLY A 1 218 ? -1.773 -20.162 -55.565 1.00 83.56 218 GLY A O 1
ATOM 1772 N N . TYR A 1 219 ? -2.867 -19.240 -53.864 1.00 83.25 219 TYR A N 1
ATOM 1773 C CA . TYR A 1 219 ? -4.058 -18.929 -54.675 1.00 83.25 219 TYR A CA 1
ATOM 1774 C C . TYR A 1 219 ? -3.802 -17.916 -55.804 1.00 83.25 219 TYR A C 1
ATOM 1776 O O . TYR A 1 219 ? -4.682 -17.700 -56.633 1.00 83.25 219 TYR A O 1
ATOM 1784 N N . ARG A 1 220 ? -2.632 -17.268 -55.826 1.00 79.69 220 ARG A N 1
ATOM 1785 C CA . ARG A 1 220 ? -2.218 -16.312 -56.865 1.00 79.69 220 ARG A CA 1
ATOM 1786 C C . ARG A 1 220 ? -1.017 -16.794 -57.679 1.00 79.69 220 ARG A C 1
ATOM 1788 O O . ARG A 1 220 ? -0.504 -16.037 -58.499 1.00 79.69 220 ARG A O 1
ATOM 1795 N N . ASP A 1 221 ? -0.587 -18.037 -57.483 1.00 85.69 221 ASP A N 1
ATOM 1796 C CA . ASP A 1 221 ? 0.581 -18.592 -58.171 1.00 85.69 221 ASP A CA 1
ATOM 1797 C C . ASP A 1 221 ? 0.339 -18.705 -59.685 1.00 85.69 221 ASP A C 1
ATOM 1799 O O . ASP A 1 221 ? 1.249 -18.454 -60.470 1.00 85.69 221 ASP A O 1
ATOM 1803 N N . GLU A 1 222 ? -0.912 -18.938 -60.106 1.00 80.62 222 GLU A N 1
ATOM 1804 C CA . GLU A 1 222 ? -1.324 -18.947 -61.521 1.00 80.62 222 GLU A CA 1
ATOM 1805 C C . GLU A 1 222 ? -1.189 -17.575 -62.220 1.00 80.62 222 GLU A C 1
ATOM 1807 O O . GLU A 1 222 ? -1.146 -17.507 -63.449 1.00 80.62 222 GLU A O 1
ATOM 1812 N N . GLU A 1 223 ? -1.107 -16.478 -61.458 1.00 80.12 223 GLU A N 1
ATOM 1813 C CA . GLU A 1 223 ? -0.887 -15.119 -61.975 1.00 80.12 223 GLU A CA 1
ATOM 1814 C C . GLU A 1 223 ? 0.605 -14.733 -61.986 1.00 80.12 223 GLU A C 1
ATOM 1816 O O . GLU A 1 223 ? 0.975 -13.698 -62.545 1.00 80.12 223 GLU A O 1
ATOM 1821 N N . ASN A 1 224 ? 1.478 -15.535 -61.363 1.00 86.00 224 ASN A N 1
ATOM 1822 C CA . ASN A 1 224 ? 2.899 -15.234 -61.235 1.00 86.00 224 ASN A CA 1
ATOM 1823 C C . ASN A 1 224 ? 3.672 -15.704 -62.475 1.00 86.00 224 ASN A C 1
ATOM 1825 O O . ASN A 1 224 ? 4.178 -16.824 -62.536 1.00 86.00 224 ASN A O 1
ATOM 1829 N N . GLU A 1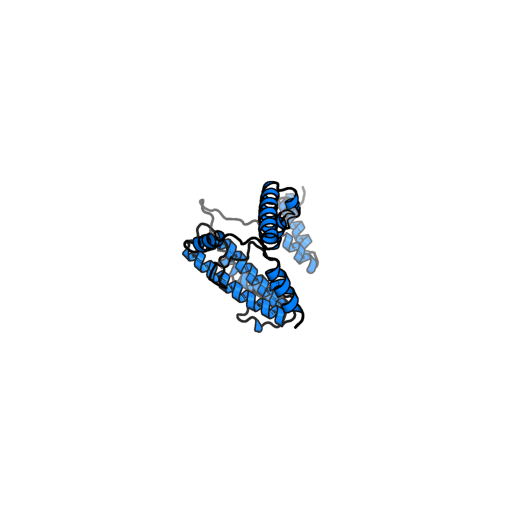 225 ? 3.800 -14.817 -63.461 1.00 83.38 225 GLU A N 1
ATOM 1830 C CA . GLU A 1 225 ? 4.449 -15.098 -64.750 1.00 83.38 225 GLU A CA 1
ATOM 1831 C C . GLU A 1 225 ? 5.845 -15.734 -64.608 1.00 83.38 225 GLU A C 1
ATOM 1833 O O . GLU A 1 225 ? 6.170 -16.668 -65.340 1.00 83.38 225 GLU A O 1
ATOM 1838 N N . VAL A 1 226 ? 6.638 -15.298 -63.621 1.00 87.56 226 VAL A N 1
ATOM 1839 C CA . VAL A 1 226 ? 7.988 -15.830 -63.364 1.00 87.56 226 VAL A CA 1
ATOM 1840 C C . VAL A 1 226 ? 7.936 -17.295 -62.923 1.00 87.56 226 VAL A C 1
ATOM 1842 O O . VAL A 1 226 ? 8.748 -18.108 -63.368 1.00 87.56 226 VAL A O 1
ATOM 1845 N N . LEU A 1 227 ? 6.977 -17.640 -62.060 1.00 84.56 227 LEU A N 1
ATOM 1846 C CA . LEU A 1 227 ? 6.786 -19.008 -61.586 1.00 84.56 227 LEU A CA 1
ATOM 1847 C C . LEU A 1 227 ? 6.296 -19.915 -62.723 1.00 84.56 227 LEU A C 1
ATOM 1849 O O . LEU A 1 227 ? 6.867 -20.983 -62.935 1.00 84.56 227 LEU A O 1
ATOM 1853 N N . LEU A 1 228 ? 5.330 -19.455 -63.527 1.00 88.38 228 LEU A N 1
ATOM 1854 C CA . LEU A 1 228 ? 4.826 -20.223 -64.672 1.00 88.38 228 LEU A CA 1
ATOM 1855 C C . LEU A 1 228 ? 5.897 -20.486 -65.735 1.00 88.38 228 LEU A C 1
ATOM 1857 O O . LEU A 1 228 ? 5.920 -21.558 -66.344 1.00 88.38 228 LEU A O 1
ATOM 1861 N N . GLU A 1 229 ? 6.754 -19.509 -66.027 1.00 91.25 229 GLU A N 1
ATOM 1862 C CA . GLU A 1 229 ? 7.851 -19.692 -66.982 1.00 91.25 229 GLU A CA 1
ATOM 1863 C C . GLU A 1 229 ? 8.842 -20.750 -66.499 1.00 91.25 229 GLU A C 1
ATOM 1865 O O . GLU A 1 229 ? 9.270 -21.605 -67.284 1.00 91.25 229 GLU A O 1
ATOM 1870 N N . TYR A 1 230 ? 9.156 -20.723 -65.204 1.00 91.81 230 TYR A N 1
ATOM 1871 C CA . TYR A 1 230 ? 10.008 -21.714 -64.564 1.00 91.81 230 TYR A CA 1
ATOM 1872 C C . TYR A 1 230 ? 9.389 -23.119 -64.623 1.00 91.81 230 TYR A C 1
ATOM 1874 O O . TYR A 1 230 ? 10.051 -24.061 -65.065 1.00 91.81 230 TYR A O 1
ATOM 1882 N N . GLU A 1 231 ? 8.110 -23.260 -64.269 1.00 90.06 231 GLU A N 1
ATOM 1883 C CA . GLU A 1 231 ? 7.386 -24.535 -64.324 1.00 90.06 231 GLU A CA 1
ATOM 1884 C C . GLU A 1 231 ? 7.311 -25.097 -65.746 1.00 90.06 231 GLU A C 1
ATOM 1886 O O . GLU A 1 231 ? 7.610 -26.270 -65.961 1.00 90.06 231 GLU A O 1
ATOM 1891 N N . LYS A 1 232 ? 7.011 -24.259 -66.746 1.00 91.94 232 LYS A N 1
ATOM 1892 C CA . LYS A 1 232 ? 6.988 -24.672 -68.161 1.00 91.94 232 LYS A CA 1
ATOM 1893 C C . LYS A 1 232 ? 8.359 -25.112 -68.666 1.00 91.94 232 LYS A C 1
ATOM 1895 O O . LYS A 1 232 ? 8.446 -26.004 -69.512 1.00 91.94 232 LYS A O 1
ATOM 1900 N N . ALA A 1 233 ? 9.436 -24.466 -68.221 1.00 93.06 233 ALA A N 1
ATOM 1901 C CA . ALA A 1 233 ? 10.793 -24.873 -68.576 1.00 93.06 233 ALA A CA 1
ATOM 1902 C C . ALA A 1 233 ? 11.128 -26.242 -67.967 1.00 93.06 233 ALA A C 1
ATOM 1904 O O . ALA A 1 233 ? 11.627 -27.120 -68.675 1.00 93.06 233 ALA A O 1
ATOM 1905 N N . LEU A 1 234 ? 10.778 -26.440 -66.693 1.00 92.81 234 LEU A N 1
ATOM 1906 C CA . LEU A 1 234 ? 10.955 -27.705 -65.987 1.00 92.81 234 LEU A CA 1
ATOM 1907 C C . LEU A 1 234 ? 10.121 -28.829 -66.621 1.00 92.81 234 LEU A C 1
ATOM 1909 O O . LEU A 1 234 ? 10.635 -29.922 -66.842 1.00 92.81 234 LEU A O 1
ATOM 1913 N N . GLU A 1 235 ? 8.860 -28.564 -66.968 1.00 88.88 235 GLU A N 1
ATOM 1914 C CA . GLU A 1 235 ? 7.970 -29.519 -67.633 1.00 88.88 235 GLU A CA 1
ATOM 1915 C C . GLU A 1 235 ? 8.555 -29.964 -68.975 1.00 88.88 235 GLU A C 1
ATOM 1917 O O . GLU A 1 235 ? 8.626 -31.158 -69.253 1.00 88.88 235 GLU A O 1
ATOM 1922 N N . LYS A 1 236 ? 9.064 -29.029 -69.787 1.00 92.56 236 LYS A N 1
ATOM 1923 C CA . LYS A 1 236 ? 9.747 -29.365 -71.047 1.00 92.56 236 LYS A CA 1
ATOM 1924 C C . LYS A 1 236 ? 10.970 -30.241 -70.816 1.00 92.56 236 LYS A C 1
ATOM 1926 O O . LYS A 1 236 ? 11.172 -31.195 -71.565 1.00 92.56 236 LYS A O 1
ATOM 1931 N N . GLU A 1 237 ? 11.776 -29.933 -69.804 1.00 92.25 237 GLU A N 1
ATOM 1932 C CA . GLU A 1 237 ? 12.948 -30.737 -69.455 1.00 92.25 237 GLU A CA 1
ATOM 1933 C C . GLU A 1 237 ? 12.540 -32.147 -69.002 1.00 92.25 237 GLU A C 1
ATOM 1935 O O . GLU A 1 237 ? 13.122 -33.136 -69.448 1.00 92.25 237 GLU A O 1
ATOM 1940 N N . LEU A 1 238 ? 11.509 -32.262 -68.161 1.00 88.44 238 LEU A N 1
ATOM 1941 C CA . LEU A 1 238 ? 10.970 -33.540 -67.697 1.00 88.44 238 LEU A CA 1
ATOM 1942 C C . LEU A 1 238 ? 10.373 -34.354 -68.844 1.00 88.44 238 LEU A C 1
ATOM 1944 O O . LEU A 1 238 ? 10.670 -35.539 -68.953 1.00 88.44 238 LEU A O 1
ATOM 1948 N N . VAL A 1 239 ? 9.602 -33.734 -69.737 1.00 89.19 239 VAL A N 1
ATOM 1949 C CA . VAL A 1 239 ? 9.042 -34.385 -70.929 1.00 89.19 239 VAL A CA 1
ATOM 1950 C C . VAL A 1 239 ? 10.154 -34.852 -71.861 1.00 89.19 239 VAL A C 1
ATOM 1952 O O . VAL A 1 239 ? 10.097 -35.975 -72.354 1.00 89.19 239 VAL A O 1
ATOM 1955 N N . GLN A 1 240 ? 11.199 -34.048 -72.072 1.00 87.75 240 GLN A N 1
ATOM 1956 C CA . GLN A 1 240 ? 12.369 -34.474 -72.843 1.00 87.75 240 GLN A CA 1
ATOM 1957 C C . GLN A 1 240 ? 13.070 -35.665 -72.191 1.00 87.75 240 GLN A C 1
ATOM 1959 O O . GLN A 1 240 ? 13.383 -36.632 -72.884 1.00 87.75 240 GLN A O 1
ATOM 1964 N N . LYS A 1 241 ? 13.269 -35.638 -70.868 1.00 86.38 241 LYS A N 1
ATOM 1965 C CA . LYS A 1 241 ? 13.822 -36.775 -70.118 1.00 86.38 241 LYS A CA 1
ATOM 1966 C C . LYS A 1 241 ? 12.938 -38.015 -70.234 1.00 86.38 241 LYS A C 1
ATOM 1968 O O . LYS A 1 241 ? 13.471 -39.105 -70.382 1.00 86.38 241 LYS A O 1
ATOM 1973 N N . LEU A 1 242 ? 11.617 -37.857 -70.207 1.00 82.88 242 LEU A N 1
ATOM 1974 C CA . LEU A 1 242 ? 10.650 -38.953 -70.282 1.00 82.88 242 LEU A CA 1
ATOM 1975 C C . LEU A 1 242 ? 10.555 -39.544 -71.698 1.00 82.88 242 LEU A C 1
ATOM 1977 O O . LEU A 1 242 ? 10.448 -40.754 -71.848 1.00 82.88 242 LEU A O 1
ATOM 1981 N N . LEU A 1 243 ? 10.676 -38.715 -72.737 1.00 80.88 243 LEU A N 1
ATOM 1982 C CA . LEU A 1 243 ? 10.765 -39.146 -74.138 1.00 80.88 243 LEU A CA 1
ATOM 1983 C C . LEU A 1 243 ? 12.101 -39.820 -74.465 1.00 80.88 243 LEU A C 1
ATOM 1985 O O . LEU A 1 243 ? 12.156 -40.699 -75.320 1.00 80.88 243 LEU A O 1
ATOM 1989 N N . HIS A 1 244 ? 13.181 -39.382 -73.817 1.00 76.75 244 HIS A N 1
ATOM 1990 C CA . HIS A 1 244 ? 14.511 -39.969 -73.969 1.00 76.75 244 HIS A CA 1
ATOM 1991 C C . HIS A 1 244 ? 14.760 -41.132 -72.999 1.00 76.75 244 HIS A C 1
ATOM 1993 O O . HIS A 1 244 ? 15.819 -41.759 -73.049 1.00 76.75 244 HIS A O 1
ATOM 1999 N N . ALA A 1 245 ? 13.799 -41.434 -72.120 1.00 73.12 245 ALA A N 1
ATOM 2000 C CA . ALA A 1 245 ? 13.854 -42.605 -71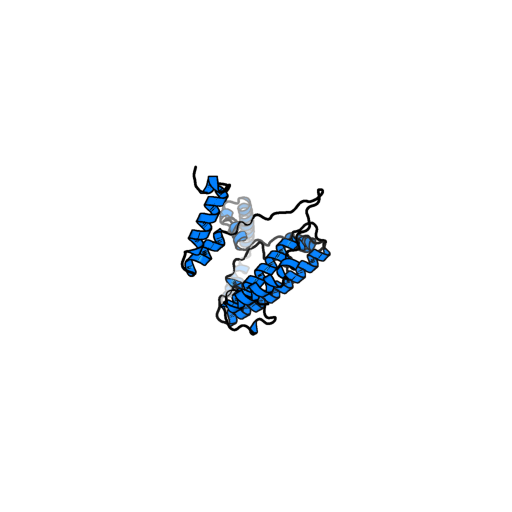.268 1.00 73.12 245 ALA A CA 1
ATOM 2001 C C . ALA A 1 245 ? 13.636 -43.860 -72.138 1.00 73.12 245 ALA A C 1
ATOM 2003 O O . ALA A 1 245 ? 12.628 -43.954 -72.841 1.00 73.12 245 ALA A O 1
ATOM 2004 N N . PRO A 1 246 ? 14.567 -44.829 -72.130 1.00 68.88 246 PRO A N 1
ATOM 2005 C CA . PRO A 1 246 ? 14.397 -46.073 -72.870 1.00 68.88 246 PRO A CA 1
ATOM 2006 C C . PRO A 1 246 ? 13.210 -46.872 -72.310 1.00 68.88 246 PRO A C 1
ATOM 2008 O O . PRO A 1 246 ? 13.054 -46.981 -71.096 1.00 68.88 246 PRO A O 1
ATOM 2011 N N . VAL A 1 247 ? 12.394 -47.448 -73.202 1.00 59.62 247 VAL A N 1
ATOM 2012 C CA . VAL A 1 247 ? 11.128 -48.161 -72.904 1.00 59.62 247 VAL A CA 1
ATOM 2013 C C . VAL A 1 247 ? 11.290 -49.274 -71.850 1.00 59.62 247 VAL A C 1
ATOM 2015 O O . VAL A 1 247 ? 10.346 -49.583 -71.125 1.00 59.62 247 VAL A O 1
ATOM 2018 N N . ASP A 1 248 ? 12.501 -49.807 -71.686 1.00 57.91 248 ASP A N 1
ATOM 2019 C CA . ASP A 1 248 ? 12.816 -50.875 -70.734 1.00 57.91 248 ASP A CA 1
ATOM 2020 C C . ASP A 1 248 ? 12.744 -50.443 -69.255 1.00 57.91 248 ASP A C 1
ATOM 2022 O O . ASP A 1 248 ? 12.528 -51.286 -68.384 1.00 57.91 248 ASP A O 1
ATOM 2026 N N . SER A 1 249 ? 12.863 -49.146 -68.933 1.00 56.72 249 SER A N 1
ATOM 2027 C CA . SER A 1 249 ? 12.791 -48.669 -67.538 1.00 56.72 249 SER A CA 1
ATOM 2028 C C . SER A 1 249 ? 11.360 -48.471 -67.020 1.00 56.72 249 SER A C 1
ATOM 2030 O O . SER A 1 249 ? 11.141 -48.485 -65.810 1.00 56.72 249 SER A O 1
ATOM 2032 N N . LEU A 1 250 ? 10.372 -48.344 -67.916 1.00 53.53 250 LEU A N 1
ATOM 2033 C CA . LEU A 1 250 ? 8.943 -48.262 -67.573 1.00 53.53 250 LEU A CA 1
ATOM 2034 C C . LEU A 1 250 ? 8.285 -49.647 -67.436 1.00 53.53 250 LEU A C 1
ATOM 2036 O O . LEU A 1 250 ? 7.239 -49.769 -66.803 1.00 53.53 250 LEU A O 1
ATOM 2040 N N . ALA A 1 251 ? 8.894 -50.693 -68.003 1.00 54.41 251 ALA A N 1
ATOM 2041 C CA . ALA A 1 251 ? 8.459 -52.077 -67.808 1.00 54.41 251 ALA A CA 1
ATOM 2042 C C . ALA A 1 251 ? 8.887 -52.623 -66.431 1.00 54.41 251 ALA A C 1
ATOM 2044 O O . ALA A 1 251 ? 8.094 -53.273 -65.753 1.00 54.41 251 ALA A O 1
ATOM 2045 N N . GLN A 1 252 ? 10.094 -52.275 -65.967 1.00 54.25 252 GLN A N 1
ATOM 2046 C CA . GLN A 1 252 ? 10.624 -52.733 -64.673 1.00 54.25 252 GLN A CA 1
ATOM 2047 C C . GLN A 1 252 ? 9.888 -52.147 -63.454 1.00 54.25 252 GLN A C 1
ATOM 2049 O O . GLN A 1 252 ? 9.880 -52.762 -62.390 1.00 54.25 252 GLN A O 1
ATOM 2054 N N . SER A 1 253 ? 9.243 -50.983 -63.582 1.00 52.31 253 SER A N 1
ATOM 2055 C CA . SER A 1 253 ? 8.479 -50.375 -62.483 1.00 52.31 253 SER A CA 1
ATOM 2056 C C . SER A 1 253 ? 7.067 -50.948 -62.316 1.00 52.31 253 SER A C 1
ATOM 2058 O O . SER A 1 253 ? 6.533 -50.891 -61.211 1.00 52.31 253 SER A O 1
ATOM 2060 N N . ASN A 1 254 ? 6.475 -51.535 -63.363 1.00 53.84 254 ASN A N 1
ATOM 2061 C CA . ASN A 1 254 ? 5.171 -52.205 -63.276 1.00 53.84 254 ASN A CA 1
ATOM 2062 C C . ASN A 1 254 ? 5.274 -53.672 -62.822 1.00 53.84 254 ASN A C 1
ATOM 2064 O O . ASN A 1 254 ? 4.341 -54.160 -62.189 1.00 53.84 254 ASN A O 1
ATOM 2068 N N . GLU A 1 255 ? 6.393 -54.363 -63.073 1.00 52.41 255 GLU A N 1
ATOM 2069 C CA . GLU A 1 255 ? 6.642 -55.697 -62.495 1.00 52.41 255 GLU A CA 1
ATOM 2070 C C . GLU A 1 255 ? 6.931 -55.630 -60.985 1.00 52.41 255 GLU A C 1
ATOM 2072 O O . GLU A 1 255 ? 6.500 -56.503 -60.242 1.00 52.41 255 GLU A O 1
ATOM 2077 N N . ALA A 1 256 ? 7.550 -54.551 -60.490 1.00 52.50 256 ALA A N 1
ATOM 2078 C CA . ALA A 1 256 ? 7.808 -54.358 -59.058 1.00 52.50 256 ALA A CA 1
ATOM 2079 C C . ALA A 1 256 ? 6.560 -54.003 -58.214 1.00 52.50 256 ALA A C 1
ATOM 2081 O O . ALA A 1 256 ? 6.676 -53.846 -57.001 1.00 52.50 256 ALA A O 1
ATOM 2082 N N . ALA A 1 257 ? 5.386 -53.839 -58.836 1.00 53.28 257 ALA A N 1
ATOM 2083 C CA . ALA A 1 257 ? 4.125 -53.504 -58.165 1.00 53.28 257 ALA A CA 1
ATOM 2084 C C . ALA A 1 257 ? 3.093 -54.655 -58.168 1.00 53.28 257 ALA A C 1
ATOM 2086 O O . ALA A 1 257 ? 1.966 -54.453 -57.710 1.00 53.28 257 ALA A O 1
ATOM 2087 N N . GLN A 1 258 ? 3.446 -55.834 -58.703 1.00 52.12 258 GLN A N 1
ATOM 2088 C CA . GLN A 1 258 ? 2.591 -57.034 -58.721 1.00 52.12 258 GLN A CA 1
ATOM 2089 C C . GLN A 1 258 ? 3.080 -58.191 -57.828 1.00 52.12 258 GLN A C 1
ATOM 2091 O O . GLN A 1 258 ? 2.389 -59.208 -57.766 1.00 52.12 258 GLN A O 1
ATOM 2096 N N . ASP A 1 259 ? 4.179 -58.004 -57.090 1.00 45.22 259 ASP A N 1
ATOM 2097 C CA . ASP A 1 259 ? 4.578 -58.821 -55.928 1.00 45.22 259 ASP A CA 1
ATOM 2098 C C . ASP A 1 259 ? 4.313 -58.056 -54.617 1.00 45.22 259 ASP A C 1
ATOM 2100 O O . ASP A 1 259 ? 3.927 -58.702 -53.613 1.00 45.22 259 ASP A O 1
#

Sequence (259 aa):
MSAWKAAGITYLQYANICARTVRNALKEDARVAALRRNENNLKFQKWENGVGKEQARNEEKAQSMLYRFREAQAAQLGLAKTRQRRPGFAGSVNSVTEAEMWRRDLLSEVSRKIAKIQDVSLSDYQVRDLNDEINKLMGQKYHWEKRIVDLGGPDYRRSGPRMISYEGREAPGIRGYRYFGRARDLPGVRELFEQAASEPVNRSITEINRDIDAEYYGYRDEENEVLLEYEKALEKELVQKLLHAPVDSLAQSNEAAQD

InterPro domains:
  IPR006721 ATP synthase, F1 complex, epsilon subunit, mitochondrial [PF04627] (2-50)
  IPR006721 ATP synthase, F1 complex, epsilon subunit, mitochondrial [cd12153] (3-47)
  IPR009360 Pre-mRNA-splicing factor Isy1 [PF06246] (56-247)
  IPR009360 Pre-mRNA-splicing factor Isy1 [PTHR13021] (56-244)
  IPR029012 Helix hairpin bin domain superfamily [G3DSA:1.10.287.660] (96-152)
  IPR036742 ATP synthase, F1 complex, epsilon subunit superfamily, mitochondrial [G3DSA:1.10.1620.20] (2-59)
  IPR036742 ATP synthase, F1 complex, epsilon subunit superfamily, mitochondrial [SSF48690] (1-47)
  IPR037200 Pre-mRNA-splicing factor Isy1 superfamily [SSF140102] (83-158)

pLDDT: mean 81.92, std 12.23, range [45.22, 95.94]

Radius of gyration: 41.03 Å; Cα contacts (8 Å, |Δi|>4): 145; chains: 1; bounding box: 56×108×106 Å

Secondary structure (DSSP, 8-state):
--HHHHTT--HHHHHHHHHHHHHHTS-HHHHHHHHHTT------PPEETTEE-----HHHHHHSHHHHHHHHHHHHTT-----PPPPSSGGG---HHHHHHHHHHHHHHHHHHHHHHT-TTS-HHHHHHHHHHHHHHHHHHHHHHHHHHHTT---HHHHS---TTTSPEEPTT--S-EE-GGGGSSTTHHHHHHHHHHSPPPPPHHHHTTS--TTTTTTTGGG-HHHHHHHHHHHHHHHHHHHSS-THHHHHHHHTT--

Mean predicted aligned error: 17.45 Å

Foldseek 3Di:
DDPCVVVVHDPVRVVLVVLVVVLVPDDPVSSVVSVVVVPPPDDDFDDDPNDTDDDDPPVVVCVDPVNVVVLVVCVVVVNDDDPDDDDPALVVDLDLVVLVVVLVVLVVVLVVLLVVLQDPPDDLVVNVVSLVVSLVSVVVSVRSLVSSVVSVHDNCVVPPPPPVQSFFDDFPPHPSRGQHDCSCVRPPNVVSVVVVVPPDPDQDPVRVVVPDDVVVVVPCVVVVPVNVVVVVVVVVVVVVVVVPDPPVVVVVVVVVVPD

Solvent-accessible surface area (backbone atoms only — not comparable to full-atom values): 15644 Å² total; per-residue (Å²): 132,58,73,53,60,77,69,73,47,53,71,69,57,50,52,51,50,53,53,51,55,56,43,68,72,43,59,70,79,62,24,58,65,53,51,62,75,68,64,74,86,73,80,82,77,55,70,55,96,94,41,68,57,83,70,74,50,72,68,56,54,60,65,30,71,67,42,50,51,51,49,52,52,30,41,76,70,68,71,50,78,75,87,77,76,82,72,95,52,56,84,81,60,89,46,51,69,59,37,50,50,55,42,54,52,48,50,52,52,44,53,54,50,54,57,57,45,59,45,80,88,59,50,72,65,58,32,50,54,53,35,53,52,42,48,54,49,53,54,51,40,50,49,30,49,49,45,21,39,76,68,73,41,74,58,55,91,79,70,43,84,81,53,73,90,74,62,39,49,60,47,80,95,45,85,95,53,49,34,47,72,48,45,40,71,35,88,70,49,34,54,46,49,52,55,62,68,65,55,77,78,76,74,48,71,71,59,52,57,67,74,57,51,63,62,79,75,49,78,50,50,93,73,34,63,72,57,50,53,51,51,53,52,51,49,52,53,50,50,50,50,60,72,69,46,61,73,70,65,66,52,58,60,59,61,72,71,77,117

Organism: Rhizopus oryzae (NCBI:txid64495)